Protein AF-A0A2A5AKC2-F1 (afdb_monomer_lite)

Radius of gyration: 17.79 Å; chains: 1; bounding box: 43×33×52 Å

Sequence (196 aa):
MSALLIGAFILFHLLNHLCILGGVQQHIEFMETFRLFYRNIIAESILLLCVLFQVCSGVYFVWRRRGQRSGFLEKAQVISGLYLAYFFINHVGAVLFGRFVAELDTNIYYGIAGFHTDPFQLYFIPYYFFSVVALFVHLASAFNWLSRDLIQQALRTKLAYLIVFIGILMSTTLMLGFNGVFSDIVIPSEY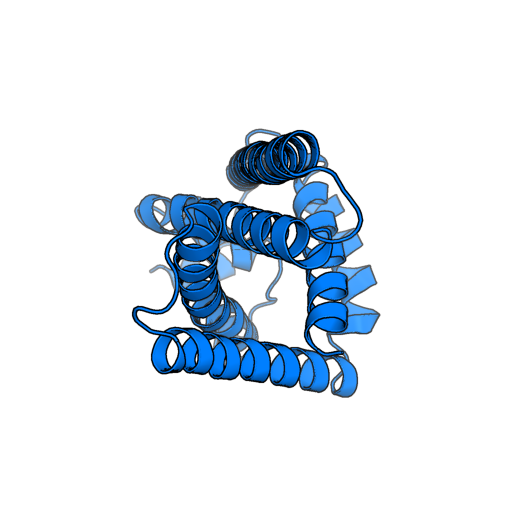SAIYE

Structure (mmCIF, N/CA/C/O backbone):
data_AF-A0A2A5AKC2-F1
#
_entry.id   AF-A0A2A5AKC2-F1
#
loop_
_atom_site.group_PDB
_atom_site.id
_atom_site.type_symbol
_atom_site.label_atom_id
_atom_site.label_alt_id
_atom_site.label_comp_id
_atom_site.label_asym_id
_atom_site.label_entity_id
_atom_site.label_seq_id
_atom_site.pdbx_PDB_ins_code
_atom_site.Cartn_x
_atom_site.Cartn_y
_atom_site.Cartn_z
_atom_site.occupancy
_atom_site.B_iso_or_equiv
_atom_site.auth_seq_id
_atom_site.auth_comp_id
_atom_site.auth_asym_id
_atom_site.auth_atom_id
_atom_site.pdbx_PDB_model_num
ATOM 1 N N . MET A 1 1 ? 2.140 -8.547 18.014 1.00 80.50 1 MET A N 1
ATOM 2 C CA . MET A 1 1 ? 3.464 -8.777 17.400 1.00 80.50 1 MET A CA 1
ATOM 3 C C . MET A 1 1 ? 3.407 -8.703 15.874 1.00 80.50 1 MET A C 1
ATOM 5 O O . MET A 1 1 ? 4.040 -7.816 15.326 1.00 80.50 1 MET A O 1
ATOM 9 N N . SER A 1 2 ? 2.598 -9.522 15.184 1.00 91.38 2 SER A N 1
ATOM 10 C CA . SER A 1 2 ? 2.522 -9.509 13.704 1.00 91.38 2 SER A CA 1
ATOM 11 C C . SER A 1 2 ? 2.167 -8.144 13.095 1.00 91.38 2 SER A C 1
ATOM 13 O O . SER A 1 2 ? 2.816 -7.719 12.148 1.00 91.38 2 SER A O 1
ATOM 15 N N . ALA A 1 3 ? 1.212 -7.408 13.675 1.00 90.88 3 ALA A N 1
ATOM 16 C CA . ALA A 1 3 ? 0.858 -6.063 13.206 1.00 90.88 3 ALA A CA 1
ATOM 17 C C . ALA A 1 3 ? 2.015 -5.047 13.310 1.00 90.88 3 ALA A C 1
ATOM 19 O O . ALA A 1 3 ? 2.114 -4.159 12.474 1.00 90.88 3 ALA A O 1
ATOM 20 N N . LEU A 1 4 ? 2.901 -5.184 14.306 1.00 93.75 4 LEU A N 1
ATOM 21 C CA . LEU A 1 4 ? 4.067 -4.305 14.458 1.00 93.75 4 LEU A CA 1
ATOM 22 C C . LEU A 1 4 ? 5.133 -4.620 13.408 1.00 93.75 4 LEU A C 1
ATOM 24 O O . LEU A 1 4 ? 5.672 -3.702 12.804 1.00 93.75 4 LEU A O 1
ATOM 28 N N . LEU A 1 5 ? 5.392 -5.908 13.158 1.00 95.75 5 LEU A N 1
ATOM 29 C CA . LEU A 1 5 ? 6.333 -6.350 12.124 1.00 95.75 5 LEU A CA 1
ATOM 30 C C . LEU A 1 5 ? 5.887 -5.895 10.730 1.00 95.75 5 LEU A C 1
ATOM 32 O O . LEU A 1 5 ? 6.666 -5.294 9.997 1.00 95.75 5 LEU A O 1
ATOM 36 N N . ILE A 1 6 ? 4.612 -6.113 10.395 1.00 96.19 6 ILE A N 1
ATOM 37 C CA . ILE A 1 6 ? 4.037 -5.640 9.130 1.00 96.19 6 ILE A CA 1
ATOM 38 C C . ILE A 1 6 ? 4.029 -4.115 9.079 1.00 96.19 6 ILE A C 1
ATOM 40 O O . ILE A 1 6 ? 4.375 -3.550 8.052 1.00 96.19 6 ILE A O 1
ATOM 44 N N . GLY A 1 7 ? 3.669 -3.438 10.172 1.00 96.44 7 GLY A N 1
ATOM 45 C CA . GLY A 1 7 ? 3.676 -1.978 10.236 1.00 96.44 7 GLY A CA 1
ATOM 46 C C . GLY A 1 7 ? 5.062 -1.389 9.972 1.00 96.44 7 GLY A C 1
ATOM 47 O O . GLY A 1 7 ? 5.181 -0.446 9.196 1.00 96.44 7 GLY A O 1
ATOM 48 N N . ALA A 1 8 ? 6.110 -1.983 10.548 1.00 96.81 8 ALA A N 1
ATOM 49 C CA . ALA A 1 8 ? 7.491 -1.593 10.284 1.00 96.81 8 ALA A CA 1
ATOM 50 C C . ALA A 1 8 ? 7.869 -1.827 8.814 1.00 96.81 8 ALA A C 1
ATOM 52 O O . ALA A 1 8 ? 8.391 -0.922 8.169 1.00 96.81 8 ALA A O 1
ATOM 53 N N . PHE A 1 9 ? 7.548 -3.000 8.260 1.00 97.44 9 PHE A N 1
ATOM 54 C CA . PHE A 1 9 ? 7.790 -3.287 6.845 1.00 97.44 9 PHE A CA 1
ATOM 55 C C . PHE A 1 9 ? 7.069 -2.293 5.925 1.00 97.44 9 PHE A C 1
ATOM 57 O O . PHE A 1 9 ? 7.698 -1.713 5.047 1.00 97.44 9 PHE A O 1
ATOM 64 N N . ILE A 1 10 ? 5.775 -2.048 6.150 1.00 97.81 10 ILE A N 1
ATOM 65 C CA . ILE A 1 10 ? 4.966 -1.111 5.361 1.00 97.81 10 ILE A CA 1
ATOM 66 C C . ILE A 1 10 ? 5.522 0.308 5.453 1.00 97.81 10 ILE A C 1
ATOM 68 O O . ILE A 1 10 ? 5.539 1.006 4.445 1.00 97.81 10 ILE A O 1
ATOM 72 N N . LEU A 1 11 ? 5.996 0.739 6.626 1.00 97.44 11 LEU A N 1
ATOM 73 C CA . LEU A 1 11 ? 6.619 2.051 6.781 1.00 97.44 11 LEU A CA 1
ATOM 74 C C . LEU A 1 11 ? 7.826 2.193 5.846 1.00 97.44 11 LEU A C 1
ATOM 76 O O . LEU A 1 11 ? 7.850 3.113 5.034 1.00 97.44 11 LEU A O 1
ATOM 80 N N . PHE A 1 12 ? 8.788 1.268 5.906 1.00 97.75 12 PHE A N 1
ATOM 81 C CA . PHE A 1 12 ? 9.952 1.297 5.012 1.00 97.75 12 PHE A CA 1
ATOM 82 C C . PHE A 1 12 ? 9.568 1.105 3.542 1.00 97.75 12 PHE A C 1
ATOM 84 O O . PHE A 1 12 ? 10.166 1.723 2.667 1.00 97.75 12 PHE A O 1
ATOM 91 N N . HIS A 1 13 ? 8.538 0.308 3.261 1.00 98.00 13 HIS A N 1
ATOM 92 C CA . HIS A 1 13 ? 8.019 0.107 1.913 1.00 98.00 13 HIS A CA 1
ATOM 93 C C . HIS A 1 13 ? 7.402 1.389 1.327 1.00 98.00 13 HIS A C 1
ATOM 95 O O . HIS A 1 13 ? 7.659 1.720 0.174 1.00 98.00 13 HIS A O 1
ATOM 101 N N . LEU A 1 14 ? 6.635 2.151 2.114 1.00 98.19 14 LEU A N 1
ATOM 102 C CA . LEU A 1 14 ? 6.093 3.446 1.693 1.00 98.19 14 LEU A CA 1
ATOM 103 C C . LEU A 1 14 ? 7.178 4.518 1.583 1.00 98.19 14 LEU A C 1
ATOM 105 O O . LEU A 1 14 ? 7.118 5.331 0.666 1.00 98.19 14 LEU A O 1
ATOM 109 N N . LEU A 1 15 ? 8.176 4.508 2.472 1.00 98.12 15 LEU A N 1
ATOM 110 C CA . LEU A 1 15 ? 9.341 5.391 2.354 1.00 98.12 15 LEU A CA 1
ATOM 111 C C . LEU A 1 15 ? 10.103 5.124 1.054 1.00 98.12 15 LEU A C 1
ATOM 113 O O . LEU A 1 15 ? 10.391 6.069 0.330 1.00 98.12 15 LEU A O 1
ATOM 117 N N . ASN A 1 16 ? 10.336 3.852 0.720 1.00 98.38 16 ASN A N 1
ATOM 118 C CA . ASN A 1 16 ? 10.923 3.464 -0.558 1.00 98.38 16 ASN A CA 1
ATOM 119 C C . ASN A 1 16 ? 10.107 4.007 -1.739 1.00 98.38 16 ASN A C 1
ATOM 121 O O . ASN A 1 16 ? 10.652 4.601 -2.660 1.00 98.38 16 ASN A O 1
ATOM 125 N N . HIS A 1 17 ? 8.780 3.862 -1.698 1.00 98.12 17 HIS A N 1
ATOM 126 C CA . HIS A 1 17 ? 7.913 4.400 -2.748 1.00 98.12 17 HIS A CA 1
ATOM 127 C C . HIS A 1 17 ? 7.964 5.920 -2.853 1.00 98.12 17 HIS A C 1
ATOM 129 O O . HIS A 1 17 ? 7.949 6.432 -3.963 1.00 98.12 17 HIS A O 1
ATOM 135 N N . LEU A 1 18 ? 8.089 6.646 -1.741 1.00 98.12 18 LEU A N 1
ATOM 136 C CA . LEU A 1 18 ? 8.271 8.100 -1.757 1.00 98.12 18 LEU A CA 1
ATOM 137 C C . LEU A 1 18 ? 9.599 8.528 -2.397 1.00 98.12 18 LEU A C 1
ATOM 139 O O . LEU A 1 18 ? 9.672 9.640 -2.918 1.00 98.12 18 LEU A O 1
ATOM 143 N N . CYS A 1 19 ? 10.619 7.664 -2.442 1.00 98.00 19 CYS A N 1
ATOM 144 C CA . CYS A 1 19 ? 11.852 7.946 -3.181 1.00 98.00 19 CYS A CA 1
ATOM 145 C C . CYS A 1 19 ? 11.617 8.120 -4.691 1.00 98.00 19 CYS A C 1
ATOM 147 O O . CYS A 1 19 ? 12.456 8.730 -5.347 1.00 98.00 19 CYS A O 1
ATOM 149 N N . ILE A 1 20 ? 10.463 7.699 -5.239 1.00 97.50 20 ILE A N 1
ATOM 150 C CA . ILE A 1 20 ? 10.110 7.977 -6.642 1.00 97.50 20 ILE A CA 1
ATOM 151 C C . ILE A 1 20 ? 10.043 9.476 -6.954 1.00 97.50 20 ILE A C 1
ATOM 153 O O . ILE A 1 20 ? 10.232 9.873 -8.097 1.00 97.50 20 ILE A O 1
ATOM 157 N N . LEU A 1 21 ? 9.818 10.328 -5.947 1.00 96.69 21 LEU A N 1
ATOM 158 C CA . LEU A 1 21 ? 9.833 11.785 -6.108 1.00 96.69 21 LEU A CA 1
ATOM 159 C C . LEU A 1 21 ? 11.216 12.316 -6.514 1.00 96.69 21 LEU A C 1
ATOM 161 O O . LEU A 1 21 ? 11.309 13.394 -7.093 1.00 96.69 21 LEU A O 1
ATOM 165 N N . GLY A 1 22 ? 12.278 11.564 -6.214 1.00 95.94 22 GLY A N 1
ATOM 166 C CA . GLY A 1 22 ? 13.641 11.819 -6.676 1.00 95.94 22 GLY A CA 1
ATOM 167 C C . GLY A 1 22 ? 14.020 11.047 -7.947 1.00 95.94 22 GLY A C 1
ATOM 168 O O . GLY A 1 22 ? 15.177 11.087 -8.366 1.00 95.94 22 GLY A O 1
ATOM 169 N N . GLY A 1 23 ? 13.068 10.339 -8.557 1.00 96.50 23 GLY A N 1
ATOM 170 C CA . GLY A 1 23 ? 13.254 9.519 -9.747 1.00 96.50 23 GLY A CA 1
ATOM 171 C C . GLY A 1 23 ? 13.416 8.025 -9.465 1.00 96.50 23 GLY A C 1
ATOM 172 O O . GLY A 1 23 ? 13.621 7.575 -8.336 1.00 96.50 23 GLY A O 1
ATOM 173 N N . VAL A 1 24 ? 13.336 7.238 -10.540 1.00 97.19 24 VAL A N 1
ATOM 174 C CA . VAL A 1 24 ? 13.387 5.766 -10.495 1.00 97.19 24 VAL A CA 1
ATOM 175 C C . VAL A 1 24 ? 14.685 5.248 -9.874 1.00 97.19 24 VAL A C 1
ATOM 177 O O . VAL A 1 24 ? 14.653 4.305 -9.087 1.00 97.19 24 VAL A O 1
ATOM 180 N N . GLN A 1 25 ? 15.816 5.895 -10.162 1.00 96.69 25 GLN A N 1
ATOM 181 C CA . GLN A 1 25 ? 17.113 5.482 -9.630 1.00 96.69 25 GLN A CA 1
ATOM 182 C C . GLN A 1 25 ? 17.158 5.552 -8.094 1.00 96.69 25 GLN A C 1
ATOM 184 O O . GLN A 1 25 ? 17.579 4.592 -7.455 1.00 96.69 25 GLN A O 1
ATOM 189 N N . GLN A 1 26 ? 16.657 6.639 -7.493 1.00 97.12 26 GLN A N 1
ATOM 190 C CA . GLN A 1 26 ? 16.629 6.788 -6.031 1.00 97.12 26 GLN A CA 1
ATOM 191 C C . GLN A 1 26 ? 15.715 5.751 -5.369 1.00 97.12 26 GLN A C 1
ATOM 193 O O . GLN A 1 26 ? 16.045 5.219 -4.309 1.00 97.12 26 GLN A O 1
ATOM 198 N N . HIS A 1 27 ? 14.578 5.441 -6.001 1.00 98.19 27 HIS A N 1
ATOM 199 C CA . HIS A 1 27 ? 13.708 4.348 -5.564 1.00 98.19 27 HIS A CA 1
ATOM 200 C C . HIS A 1 27 ? 14.444 3.005 -5.579 1.00 98.19 27 HIS A C 1
ATOM 202 O O . HIS A 1 27 ? 14.458 2.305 -4.570 1.00 98.19 27 HIS A O 1
ATOM 208 N N . ILE A 1 28 ? 15.110 2.659 -6.683 1.00 98.06 28 ILE A N 1
ATOM 209 C CA . ILE A 1 28 ? 15.813 1.376 -6.817 1.00 98.06 28 ILE A CA 1
ATOM 210 C C . ILE A 1 28 ? 16.975 1.265 -5.819 1.00 98.06 28 ILE A C 1
ATOM 212 O O . ILE A 1 28 ? 17.120 0.230 -5.175 1.00 98.06 28 ILE A O 1
ATOM 216 N N . GLU A 1 29 ? 17.767 2.320 -5.623 1.00 97.88 29 GLU A N 1
ATOM 217 C CA . GLU A 1 29 ? 18.885 2.319 -4.666 1.00 97.88 29 GLU A CA 1
ATOM 218 C C . GLU A 1 29 ? 18.425 2.093 -3.219 1.00 97.88 29 GLU A C 1
ATOM 220 O O . GLU A 1 29 ? 19.003 1.278 -2.483 1.00 97.88 29 GLU A O 1
ATOM 225 N N . PHE A 1 30 ? 17.351 2.775 -2.807 1.00 97.81 30 PHE A N 1
ATOM 226 C CA . PHE A 1 30 ? 16.757 2.564 -1.489 1.00 97.81 30 PHE A CA 1
ATOM 227 C C . PHE A 1 30 ? 16.185 1.145 -1.372 1.00 97.81 30 PHE A C 1
ATOM 229 O O . PHE A 1 30 ? 16.393 0.458 -0.364 1.00 97.81 30 PHE A O 1
ATOM 236 N N . MET A 1 31 ? 15.502 0.677 -2.419 1.00 98.25 31 MET A N 1
ATOM 237 C CA . MET A 1 31 ? 14.906 -0.650 -2.480 1.00 98.25 31 MET A CA 1
ATOM 238 C C . MET A 1 31 ? 15.959 -1.747 -2.319 1.00 98.25 31 MET A C 1
ATOM 240 O O . MET A 1 31 ? 15.767 -2.634 -1.487 1.00 98.25 31 MET A O 1
ATOM 244 N N . GLU A 1 32 ? 17.057 -1.696 -3.075 1.00 97.88 32 GLU A N 1
ATOM 245 C CA . GLU A 1 32 ? 18.139 -2.684 -3.019 1.00 97.88 32 GLU A CA 1
ATOM 246 C C . GLU A 1 32 ? 18.778 -2.745 -1.631 1.00 97.88 32 GLU A C 1
ATOM 248 O O . GLU A 1 32 ? 18.967 -3.832 -1.081 1.00 97.88 32 GLU A O 1
ATOM 253 N N . THR A 1 33 ? 18.991 -1.591 -0.992 1.00 96.25 33 THR A N 1
ATOM 254 C CA . THR A 1 33 ? 19.484 -1.541 0.392 1.00 96.25 33 THR A CA 1
ATOM 255 C C . THR A 1 33 ? 18.539 -2.268 1.350 1.00 96.25 33 THR A C 1
ATOM 257 O O . THR A 1 33 ? 18.972 -3.074 2.176 1.00 96.25 33 THR A O 1
ATOM 260 N N . PHE A 1 34 ? 17.230 -2.025 1.242 1.00 94.44 34 PHE A N 1
ATOM 261 C CA . PHE A 1 34 ? 16.256 -2.651 2.135 1.00 94.44 34 PHE A CA 1
ATOM 262 C C . PHE A 1 34 ? 16.059 -4.147 1.828 1.00 94.44 34 PHE A C 1
ATOM 264 O O . PHE A 1 34 ? 15.851 -4.944 2.749 1.00 94.44 34 PHE A O 1
ATOM 271 N N . ARG A 1 35 ? 16.182 -4.559 0.557 1.00 96.44 35 ARG A N 1
ATOM 272 C CA . ARG A 1 35 ? 16.062 -5.958 0.104 1.00 96.44 35 ARG A CA 1
ATOM 273 C C . ARG A 1 35 ? 17.042 -6.890 0.803 1.00 96.44 35 ARG A C 1
ATOM 275 O O . ARG A 1 35 ? 16.652 -8.015 1.108 1.00 96.44 35 ARG A O 1
ATOM 282 N N . LEU A 1 36 ? 18.239 -6.414 1.152 1.00 94.31 36 LEU A N 1
ATOM 283 C CA . LEU A 1 36 ? 19.215 -7.179 1.941 1.00 94.31 36 LEU A CA 1
ATOM 284 C C . LEU A 1 36 ? 18.625 -7.703 3.260 1.00 94.31 36 LEU A C 1
ATOM 286 O O . LEU A 1 36 ? 18.997 -8.777 3.733 1.00 94.31 36 LEU A O 1
ATOM 290 N N . PHE A 1 37 ? 17.673 -6.968 3.838 1.00 92.75 37 PHE A N 1
ATOM 291 C CA . PHE A 1 37 ? 17.019 -7.337 5.085 1.00 92.75 37 PHE A CA 1
ATOM 292 C C . PHE A 1 37 ? 15.749 -8.150 4.852 1.00 92.75 37 PHE A C 1
ATOM 294 O O . PHE A 1 37 ? 15.616 -9.224 5.428 1.00 92.75 37 PHE A O 1
ATOM 301 N N . TYR A 1 38 ? 14.804 -7.677 4.033 1.00 92.62 38 TYR A N 1
ATOM 302 C CA . TYR A 1 38 ? 13.485 -8.323 3.954 1.00 92.62 38 TYR A CA 1
ATOM 303 C C . TYR A 1 38 ? 13.379 -9.458 2.927 1.00 92.62 38 TYR A C 1
ATOM 305 O O . TYR A 1 38 ? 12.465 -10.265 3.063 1.00 92.62 38 TYR A O 1
ATOM 313 N N . ARG A 1 39 ? 14.274 -9.549 1.927 1.00 92.56 39 ARG A N 1
ATOM 314 C CA . ARG A 1 39 ? 14.294 -10.657 0.943 1.00 92.56 39 ARG A CA 1
ATOM 315 C C . ARG A 1 39 ? 15.159 -11.843 1.374 1.00 92.56 39 ARG A C 1
ATOM 317 O O . ARG A 1 39 ? 15.349 -12.770 0.593 1.00 92.56 39 ARG A O 1
ATOM 324 N N . ASN A 1 40 ? 15.694 -11.855 2.597 1.00 93.62 40 ASN A N 1
ATOM 325 C CA . ASN A 1 40 ? 16.296 -13.084 3.111 1.00 93.62 40 ASN A CA 1
ATOM 326 C C . ASN A 1 40 ? 15.195 -14.107 3.436 1.00 93.62 40 ASN A C 1
ATOM 328 O O . ASN A 1 40 ? 14.114 -13.734 3.893 1.00 93.62 40 ASN A O 1
ATOM 332 N N . ILE A 1 41 ? 15.479 -15.397 3.236 1.00 94.38 41 ILE A N 1
ATOM 333 C CA . ILE A 1 41 ? 14.470 -16.465 3.310 1.00 94.38 41 ILE A CA 1
ATOM 334 C C . ILE A 1 41 ? 13.717 -16.506 4.648 1.00 94.38 41 ILE A C 1
ATOM 336 O O . ILE A 1 41 ? 12.516 -16.774 4.671 1.00 94.38 41 ILE A O 1
ATOM 340 N N . ILE A 1 42 ? 14.391 -16.207 5.761 1.00 96.75 42 ILE A N 1
ATOM 341 C CA . ILE A 1 42 ? 13.795 -16.248 7.100 1.00 96.75 42 ILE A CA 1
ATOM 342 C C . ILE A 1 42 ? 12.867 -15.047 7.296 1.00 96.75 42 ILE A C 1
ATOM 344 O O . ILE A 1 42 ? 11.703 -15.220 7.658 1.00 96.75 42 ILE A O 1
ATOM 348 N N . ALA A 1 43 ? 13.363 -13.834 7.044 1.00 96.06 43 ALA A N 1
ATOM 349 C CA . ALA A 1 43 ? 12.594 -12.606 7.208 1.00 96.06 43 ALA A CA 1
ATOM 350 C C . ALA A 1 43 ? 11.393 -12.568 6.260 1.00 96.06 43 ALA A C 1
ATOM 352 O O . ALA A 1 43 ? 10.284 -12.269 6.702 1.00 96.06 43 ALA A O 1
ATOM 353 N N . GLU A 1 44 ? 11.588 -12.936 4.992 1.00 96.38 44 GLU A N 1
ATOM 354 C CA . GLU A 1 44 ? 10.516 -12.992 4.003 1.00 96.38 44 GLU A CA 1
ATOM 355 C C . GLU A 1 44 ? 9.436 -13.995 4.421 1.00 96.38 44 GLU A C 1
ATOM 357 O O . GLU A 1 44 ? 8.259 -13.642 4.464 1.00 96.38 44 GLU A O 1
ATOM 362 N N . SER A 1 45 ? 9.821 -15.208 4.836 1.00 97.06 45 SER A N 1
ATOM 363 C CA . SER A 1 45 ? 8.864 -16.220 5.304 1.00 97.06 45 SER A CA 1
ATOM 364 C C . SER A 1 45 ? 8.060 -15.735 6.511 1.00 97.06 45 SER A C 1
ATOM 366 O O . SER A 1 45 ? 6.839 -15.894 6.552 1.00 97.06 45 SER A O 1
ATOM 368 N N . ILE A 1 46 ? 8.715 -15.097 7.487 1.00 97.44 46 ILE A N 1
ATOM 369 C CA . ILE A 1 46 ? 8.040 -14.532 8.663 1.00 97.44 46 ILE A CA 1
ATOM 370 C C . ILE A 1 46 ? 7.067 -13.423 8.249 1.00 97.44 46 ILE A C 1
ATOM 372 O O . ILE A 1 46 ? 5.939 -13.388 8.747 1.00 97.44 46 ILE A O 1
ATOM 376 N N . LEU A 1 47 ? 7.475 -12.528 7.347 1.00 97.56 47 LEU A N 1
ATOM 377 C CA . LEU A 1 47 ? 6.627 -11.445 6.850 1.00 97.56 47 LEU A CA 1
ATOM 378 C C . LEU A 1 47 ? 5.402 -11.993 6.112 1.00 97.56 47 LEU A C 1
ATOM 380 O O . LEU A 1 47 ? 4.284 -11.584 6.426 1.00 97.56 47 LEU A O 1
ATOM 384 N N . LEU A 1 48 ? 5.583 -12.961 5.211 1.00 97.94 48 LEU A N 1
ATOM 385 C CA . LEU A 1 48 ? 4.491 -13.598 4.470 1.00 97.94 48 LEU A CA 1
ATOM 386 C C . LEU A 1 48 ? 3.508 -14.314 5.404 1.00 97.94 48 LEU A C 1
ATOM 388 O O . LEU A 1 48 ? 2.297 -14.131 5.278 1.00 97.94 48 LEU A O 1
ATOM 392 N N . LEU A 1 49 ? 4.007 -15.058 6.397 1.00 98.12 49 LEU A N 1
ATOM 393 C CA . LEU A 1 49 ? 3.163 -15.695 7.413 1.00 98.12 49 LEU A CA 1
ATOM 394 C C . LEU A 1 49 ? 2.408 -14.664 8.257 1.00 98.12 49 LEU A C 1
ATOM 396 O O . LEU A 1 49 ? 1.230 -14.858 8.562 1.00 98.12 49 LEU A O 1
ATOM 400 N N . CYS A 1 50 ? 3.051 -13.549 8.614 1.00 98.25 50 CYS A N 1
ATOM 401 C CA . CYS A 1 50 ? 2.386 -12.463 9.325 1.00 98.25 50 CYS A CA 1
ATOM 402 C C . CYS A 1 50 ? 1.262 -11.857 8.478 1.00 98.25 50 CYS A C 1
ATOM 404 O O . CYS A 1 50 ? 0.171 -11.639 9.010 1.00 98.25 50 CYS A O 1
ATOM 406 N N . VAL A 1 51 ? 1.513 -11.577 7.194 1.00 98.12 51 VAL A N 1
ATOM 407 C CA . VAL A 1 51 ? 0.512 -11.013 6.274 1.00 98.12 51 VAL A CA 1
ATOM 408 C C . VAL A 1 51 ? -0.659 -11.976 6.129 1.00 98.12 51 VAL A C 1
ATOM 410 O O . VAL A 1 51 ? -1.800 -11.572 6.349 1.00 98.12 51 VAL A O 1
ATOM 413 N N . LEU A 1 52 ? -0.393 -13.259 5.869 1.00 98.06 52 LEU A N 1
ATOM 414 C CA . LEU A 1 52 ? -1.429 -14.285 5.767 1.00 98.06 52 LEU A CA 1
ATOM 415 C C . LEU A 1 52 ? -2.264 -14.369 7.050 1.00 98.06 52 LEU A C 1
ATOM 417 O O . LEU A 1 52 ? -3.495 -14.367 7.000 1.00 98.06 52 LEU A O 1
ATOM 421 N N . PHE A 1 53 ? -1.610 -14.368 8.214 1.00 98.12 53 PHE A N 1
ATOM 422 C CA . PHE A 1 53 ? -2.300 -14.362 9.498 1.00 98.12 53 PHE A CA 1
ATOM 423 C C . PHE A 1 53 ? -3.183 -13.120 9.671 1.00 98.12 53 PHE A C 1
ATOM 425 O O . PHE A 1 53 ? -4.326 -13.249 10.110 1.00 98.12 53 PHE A O 1
ATOM 432 N N . GLN A 1 54 ? -2.697 -11.920 9.333 1.00 97.19 54 GLN A N 1
ATOM 433 C CA . GLN A 1 54 ? -3.485 -10.685 9.428 1.00 97.19 54 GLN A CA 1
ATOM 434 C C . GLN A 1 54 ? -4.691 -10.696 8.487 1.00 97.19 54 GLN A C 1
ATOM 436 O O . GLN A 1 54 ? -5.787 -10.332 8.909 1.00 97.19 54 GLN A O 1
ATOM 441 N N . VAL A 1 55 ? -4.523 -11.170 7.251 1.00 98.06 55 VAL A N 1
ATOM 442 C CA . VAL A 1 55 ? -5.620 -11.305 6.283 1.00 98.06 55 VAL A CA 1
ATOM 443 C C . VAL A 1 55 ? -6.682 -12.273 6.814 1.00 98.06 55 VAL A C 1
ATOM 445 O O . VAL A 1 55 ? -7.846 -11.893 6.958 1.00 98.06 55 VAL A O 1
ATOM 448 N N . CYS A 1 56 ? -6.292 -13.494 7.192 1.00 98.06 56 CYS A N 1
ATOM 449 C CA . CYS A 1 56 ? -7.228 -14.516 7.667 1.00 98.06 56 CYS A CA 1
ATOM 450 C C . CYS A 1 56 ? -7.925 -14.107 8.971 1.00 98.06 56 CYS A C 1
ATOM 452 O O . CYS A 1 56 ? -9.150 -14.201 9.085 1.00 98.06 56 CYS A O 1
ATOM 454 N N . SER A 1 57 ? -7.167 -13.620 9.958 1.00 97.50 57 SER A N 1
ATOM 455 C CA . SER A 1 57 ? -7.732 -13.189 11.243 1.00 97.50 57 SER A CA 1
ATOM 456 C C . SER A 1 57 ? -8.603 -11.938 11.100 1.00 97.50 57 SER A C 1
ATOM 458 O O . SER A 1 57 ? -9.665 -11.861 11.720 1.00 97.50 57 SER A O 1
ATOM 460 N N . GLY A 1 58 ? -8.219 -10.989 10.241 1.00 96.31 58 GLY A N 1
ATOM 461 C CA . GLY A 1 58 ? -9.004 -9.799 9.926 1.00 96.31 58 GLY A CA 1
ATOM 462 C C . 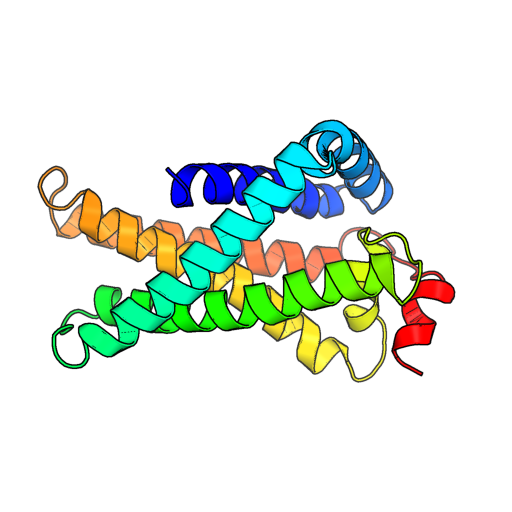GLY A 1 58 ? -10.367 -10.155 9.337 1.00 96.31 58 GLY A C 1
ATOM 463 O O . GLY A 1 58 ? -11.397 -9.745 9.878 1.00 96.31 58 GLY A O 1
ATOM 464 N N . VAL A 1 59 ? -10.394 -10.991 8.292 1.00 97.12 59 VAL A N 1
ATOM 465 C CA . VAL A 1 59 ? -11.640 -11.477 7.670 1.00 97.12 59 VAL A CA 1
ATOM 466 C C . VAL A 1 59 ? -12.493 -12.254 8.677 1.00 97.12 5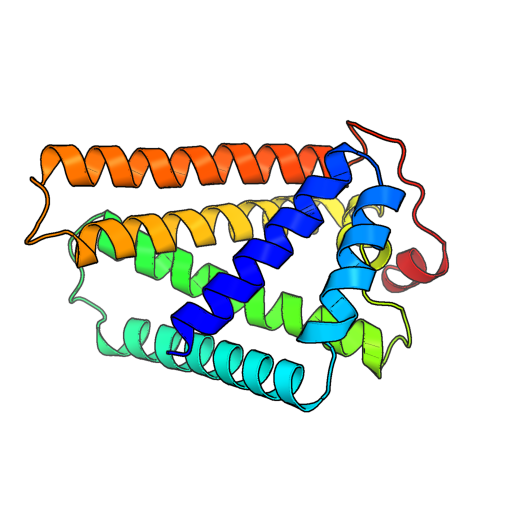9 VAL A C 1
ATOM 468 O O . VAL A 1 59 ? -13.700 -12.011 8.788 1.00 97.12 59 VAL A O 1
ATOM 471 N N . TYR A 1 60 ? -11.870 -13.121 9.481 1.00 97.38 60 TY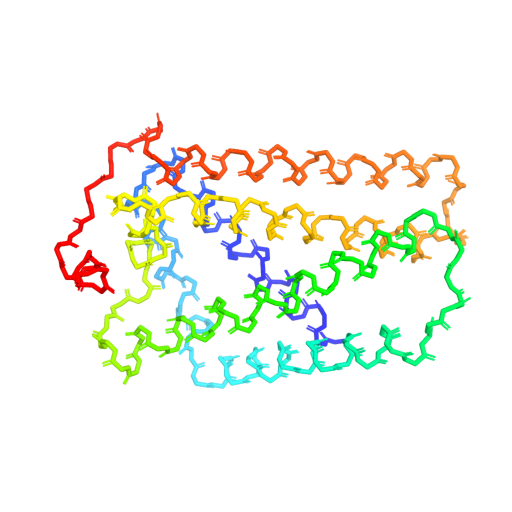R A N 1
ATOM 472 C CA . TYR A 1 60 ? -12.552 -13.844 10.553 1.00 97.38 60 TYR A CA 1
ATOM 473 C C . TYR A 1 60 ? -13.238 -12.893 11.548 1.00 97.38 60 TYR A C 1
ATOM 475 O O . TYR A 1 60 ? -14.416 -13.073 11.864 1.00 97.38 60 TYR A O 1
ATOM 483 N N . PHE A 1 61 ? -12.561 -11.838 12.015 1.00 95.12 61 PHE A N 1
ATOM 484 C CA . PHE A 1 61 ? -13.152 -10.869 12.944 1.00 95.12 61 PHE A CA 1
ATOM 485 C C . PHE A 1 61 ? -14.202 -9.965 12.301 1.00 95.12 61 PHE A C 1
ATOM 487 O O . PHE A 1 61 ? -15.126 -9.514 12.992 1.00 95.12 61 PHE A O 1
ATOM 494 N N . VAL A 1 62 ? -14.101 -9.683 11.002 1.00 95.06 62 VAL A N 1
ATOM 495 C CA . VAL A 1 62 ? -15.185 -9.021 10.271 1.00 95.06 62 VAL A CA 1
ATOM 496 C C . VAL A 1 62 ? -16.438 -9.885 10.348 1.00 95.06 62 VAL A C 1
ATOM 498 O O . VAL A 1 62 ? -17.472 -9.367 10.769 1.00 95.06 62 VAL A O 1
ATOM 501 N N . TRP A 1 63 ? -16.331 -11.186 10.049 1.00 94.69 63 TRP A N 1
ATOM 502 C CA . TRP A 1 63 ? -17.441 -12.144 10.097 1.00 94.69 63 TRP A CA 1
ATOM 503 C C . TRP A 1 63 ? -18.003 -12.353 11.509 1.00 94.69 63 TRP A C 1
ATOM 505 O O . TRP A 1 63 ? -19.200 -12.186 11.738 1.00 94.69 63 TRP A O 1
ATOM 515 N N . ARG A 1 64 ? -17.143 -12.671 12.481 1.00 95.38 64 ARG A N 1
ATOM 516 C CA . ARG A 1 64 ? -17.542 -13.028 13.852 1.00 95.38 64 ARG A CA 1
ATOM 517 C C . ARG A 1 64 ? -18.245 -11.888 14.593 1.00 95.38 64 ARG A C 1
ATOM 519 O O . ARG A 1 64 ? -19.058 -12.149 15.471 1.00 95.38 64 ARG A O 1
ATOM 526 N N . ARG A 1 65 ? -17.927 -10.633 14.259 1.00 91.50 65 ARG A N 1
ATOM 527 C CA . ARG A 1 65 ? -18.482 -9.428 14.905 1.00 91.50 65 ARG A CA 1
ATOM 528 C C . ARG A 1 65 ? -19.463 -8.662 14.007 1.00 91.50 65 ARG A C 1
ATOM 530 O O . ARG A 1 65 ? -19.614 -7.444 14.139 1.00 91.50 65 ARG A O 1
ATOM 537 N N . ARG A 1 66 ? -20.098 -9.335 13.041 1.00 88.00 66 ARG A N 1
ATOM 538 C CA . ARG A 1 66 ? -21.162 -8.727 12.223 1.00 88.00 66 ARG A CA 1
ATOM 539 C C . ARG A 1 66 ? -22.301 -8.240 13.122 1.00 88.00 66 ARG A C 1
ATOM 541 O O . ARG A 1 66 ? -22.650 -8.900 14.092 1.00 88.00 66 ARG A O 1
ATOM 548 N N . GLY A 1 67 ? -22.828 -7.052 12.831 1.00 86.69 67 GLY A N 1
ATOM 549 C CA . GLY A 1 67 ? -23.903 -6.424 13.613 1.00 86.69 67 GLY A CA 1
ATOM 550 C C . GLY A 1 67 ? -23.482 -5.783 1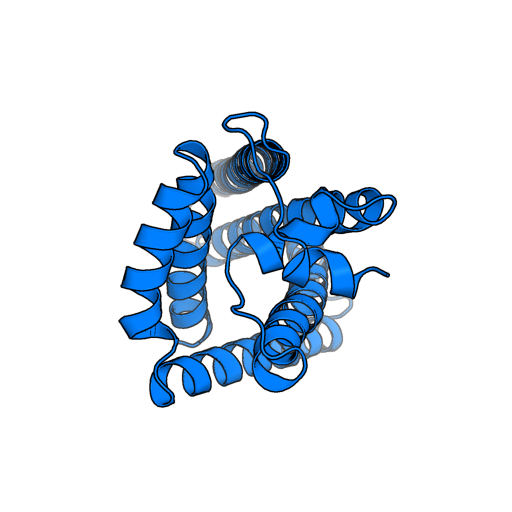4.943 1.00 86.69 67 GLY A C 1
ATOM 551 O O . GLY A 1 67 ? -24.279 -5.065 15.528 1.00 86.69 67 GLY A O 1
ATOM 552 N N . GLN A 1 68 ? -22.239 -5.967 15.405 1.00 87.69 68 GLN A N 1
ATOM 553 C CA . GLN A 1 68 ? -21.766 -5.427 16.695 1.00 87.69 68 GLN A CA 1
ATOM 554 C C . GLN A 1 68 ? -21.115 -4.036 16.591 1.00 87.69 68 GLN A C 1
ATOM 556 O O . GLN A 1 68 ? -20.672 -3.494 17.596 1.00 87.69 68 GLN A O 1
ATOM 561 N N . ARG A 1 69 ? -21.002 -3.477 15.379 1.00 86.31 69 ARG A N 1
ATOM 562 C CA . ARG A 1 69 ? -20.288 -2.220 15.101 1.00 86.31 69 ARG A CA 1
ATOM 563 C C . ARG A 1 69 ? -21.277 -1.128 14.720 1.00 86.31 69 ARG A C 1
ATOM 565 O O . ARG A 1 69 ? -21.957 -1.250 13.697 1.00 86.31 69 ARG A O 1
ATOM 572 N N . SER A 1 70 ? -21.352 -0.071 15.518 1.00 84.56 70 SER A N 1
ATOM 573 C CA . SER A 1 70 ? -22.335 1.008 15.345 1.00 84.56 70 SER A CA 1
ATOM 574 C C . SER A 1 70 ? -21.688 2.330 14.933 1.00 84.56 70 SER A C 1
ATOM 576 O O . SER A 1 70 ? -22.291 3.082 14.163 1.00 84.56 70 SER A O 1
ATOM 578 N N . GLY A 1 71 ? -20.445 2.582 15.356 1.00 90.50 71 GLY A N 1
ATOM 579 C CA . GLY A 1 71 ? -19.730 3.826 15.083 1.00 90.50 71 GLY A CA 1
ATOM 580 C C . GLY A 1 71 ? -19.256 3.966 13.633 1.00 90.50 71 GLY A C 1
ATOM 581 O O . GLY A 1 71 ? -18.924 2.985 12.967 1.00 90.50 71 GLY A O 1
ATOM 582 N N . PHE A 1 72 ? -19.160 5.209 13.147 1.00 93.75 72 PHE A N 1
ATOM 583 C CA . PHE A 1 72 ? -18.642 5.506 11.805 1.00 93.75 72 PHE A CA 1
ATOM 584 C C . PHE A 1 72 ? -17.221 4.956 11.594 1.00 93.75 72 PHE A C 1
ATOM 586 O O . PHE A 1 72 ? -16.995 4.202 10.651 1.00 93.75 72 PHE A O 1
ATOM 593 N N . LEU A 1 73 ? -16.284 5.257 12.504 1.00 93.50 73 LEU A N 1
ATOM 594 C CA . LEU A 1 73 ? -14.898 4.775 12.409 1.00 93.50 73 LEU A CA 1
ATOM 595 C C . LEU A 1 73 ? -14.792 3.248 12.542 1.00 93.50 73 LEU A C 1
ATOM 597 O O . LEU A 1 73 ? -13.950 2.635 11.900 1.00 93.50 73 LEU A O 1
ATOM 601 N N . GLU A 1 74 ? -15.678 2.603 13.303 1.00 93.50 74 GLU A N 1
ATOM 602 C CA . GLU A 1 74 ? -15.704 1.136 13.395 1.00 93.50 74 GLU A CA 1
ATOM 603 C C . GLU A 1 74 ? -16.119 0.492 12.067 1.00 93.50 74 GLU A C 1
ATOM 605 O O . GLU A 1 74 ? -15.547 -0.519 11.655 1.00 93.50 74 GLU A O 1
ATOM 610 N N . LYS A 1 75 ? -17.105 1.083 11.377 1.00 95.44 75 LYS A N 1
ATOM 611 C CA . LYS A 1 75 ? -17.516 0.654 10.033 1.00 95.44 75 LYS A CA 1
ATOM 612 C C . LYS A 1 75 ? -16.420 0.942 9.008 1.00 95.44 75 LYS A C 1
ATOM 614 O O . LYS A 1 75 ? -16.112 0.067 8.200 1.00 95.44 75 LYS A O 1
ATOM 619 N N . ALA A 1 76 ? -15.793 2.116 9.085 1.00 96.94 76 ALA A N 1
ATOM 620 C CA . ALA A 1 76 ? -14.670 2.486 8.229 1.00 96.94 76 ALA A CA 1
ATOM 621 C C . ALA A 1 76 ? -13.500 1.501 8.376 1.00 96.94 76 ALA A C 1
ATOM 623 O O . ALA A 1 76 ? -12.964 1.054 7.368 1.00 96.94 76 ALA A O 1
ATOM 624 N N . GLN A 1 77 ? -13.175 1.077 9.604 1.00 96.88 77 GLN A N 1
ATOM 625 C CA . GLN A 1 77 ? -12.132 0.082 9.867 1.00 96.88 77 GLN A CA 1
ATOM 626 C C . GLN A 1 77 ? -12.421 -1.279 9.225 1.00 96.88 77 GLN A C 1
ATOM 628 O O . GLN A 1 77 ? -11.498 -1.952 8.767 1.00 96.88 77 GLN A O 1
ATOM 633 N N . VAL A 1 78 ? -13.689 -1.704 9.207 1.00 97.06 78 VAL A N 1
ATOM 634 C CA . VAL A 1 78 ? -14.096 -2.954 8.548 1.00 97.06 78 VAL A CA 1
ATOM 635 C C . VAL A 1 78 ? -13.924 -2.847 7.043 1.00 97.06 78 VAL A C 1
ATOM 637 O O . VAL A 1 78 ? -13.317 -3.729 6.448 1.00 97.06 78 VAL A O 1
ATOM 640 N N . ILE A 1 79 ? -14.439 -1.777 6.437 1.00 97.69 79 ILE A N 1
ATOM 641 C CA . ILE A 1 79 ? -14.370 -1.583 4.985 1.00 97.69 79 ILE A CA 1
ATOM 642 C C . ILE A 1 79 ? -12.910 -1.473 4.544 1.00 97.69 79 ILE A C 1
ATOM 644 O O . ILE A 1 79 ? -12.490 -2.180 3.631 1.00 97.69 79 ILE A O 1
ATOM 648 N N . SER A 1 80 ? -12.112 -0.658 5.238 1.00 98.50 80 SER A N 1
ATOM 649 C CA . SER A 1 80 ? -10.694 -0.512 4.928 1.00 98.50 80 SER A CA 1
ATOM 650 C C . SER A 1 80 ? -9.912 -1.800 5.180 1.00 98.50 80 SER A C 1
ATOM 652 O O . SER A 1 80 ? -9.068 -2.164 4.374 1.00 98.50 80 SER A O 1
ATOM 654 N N . GLY A 1 81 ? -10.228 -2.543 6.245 1.00 98.19 81 GLY A N 1
ATOM 655 C CA . GLY A 1 81 ? -9.612 -3.839 6.527 1.00 98.19 81 GLY A CA 1
ATOM 656 C C . GLY A 1 81 ? -9.917 -4.893 5.458 1.00 98.19 81 GLY A C 1
ATOM 657 O O . GLY A 1 81 ? -9.027 -5.648 5.078 1.00 98.19 81 GLY A O 1
ATOM 658 N N . LEU A 1 82 ? -11.146 -4.923 4.933 1.00 98.44 82 LEU A N 1
ATOM 659 C CA . LEU A 1 82 ? -11.514 -5.797 3.814 1.00 98.44 82 LEU A CA 1
ATOM 660 C C . LEU A 1 82 ? -10.800 -5.394 2.521 1.00 98.44 82 LEU A C 1
ATOM 662 O O . LEU A 1 82 ? -10.312 -6.266 1.806 1.00 98.44 82 LEU A O 1
ATOM 666 N N . TYR A 1 83 ? -10.689 -4.091 2.245 1.00 98.75 83 TYR A N 1
ATOM 667 C CA . TYR A 1 83 ? -9.924 -3.607 1.097 1.00 98.75 83 TYR A CA 1
ATOM 668 C C . TYR A 1 83 ? -8.439 -3.967 1.218 1.00 98.75 83 TYR A C 1
ATOM 670 O O . TYR A 1 83 ? -7.844 -4.436 0.256 1.00 98.75 83 TYR A O 1
ATOM 678 N N . LEU A 1 84 ? -7.838 -3.819 2.403 1.00 98.62 84 LEU A N 1
ATOM 679 C CA . LEU A 1 84 ? -6.452 -4.226 2.648 1.00 98.62 84 LEU A CA 1
ATOM 680 C C . LEU A 1 84 ? -6.260 -5.736 2.499 1.00 98.62 84 LEU A C 1
ATOM 682 O O . LEU A 1 84 ? -5.243 -6.159 1.965 1.00 98.62 84 LEU A O 1
ATOM 686 N N . ALA A 1 85 ? -7.226 -6.554 2.924 1.00 98.56 85 ALA A N 1
ATOM 687 C CA . ALA A 1 85 ? -7.181 -7.996 2.697 1.00 98.56 85 ALA A CA 1
ATOM 688 C C . ALA A 1 85 ? -7.172 -8.329 1.197 1.00 98.56 85 ALA A C 1
ATOM 690 O O . ALA A 1 85 ? -6.315 -9.086 0.743 1.00 98.56 85 ALA A O 1
ATOM 691 N N . TYR A 1 86 ? -8.073 -7.712 0.428 1.00 98.62 86 TYR A N 1
ATOM 692 C CA . TYR A 1 86 ? -8.088 -7.808 -1.032 1.00 98.62 86 TYR A CA 1
ATOM 693 C C . TYR A 1 86 ? -6.755 -7.352 -1.644 1.00 98.62 86 TYR A C 1
ATOM 695 O O . TYR A 1 86 ? -6.164 -8.073 -2.448 1.00 98.62 86 TYR A O 1
ATOM 703 N N . PHE A 1 87 ? -6.254 -6.190 -1.224 1.00 98.69 87 PHE A N 1
ATOM 704 C CA . PHE A 1 87 ? -5.001 -5.627 -1.706 1.00 98.69 87 PHE A CA 1
ATOM 705 C C . PHE A 1 87 ? -3.817 -6.546 -1.409 1.00 98.69 87 PHE A C 1
ATOM 707 O O . PHE A 1 87 ? -3.057 -6.845 -2.315 1.00 98.69 87 PHE A O 1
ATOM 714 N N . PHE A 1 88 ? -3.661 -7.050 -0.183 1.00 98.38 88 PHE A N 1
ATOM 715 C CA . PHE A 1 88 ? -2.529 -7.915 0.153 1.00 98.38 88 PHE A CA 1
ATOM 716 C C . PHE A 1 88 ? -2.541 -9.225 -0.627 1.00 98.38 88 PHE A C 1
ATOM 718 O O . PHE A 1 88 ? -1.484 -9.637 -1.091 1.00 98.38 88 PHE A O 1
ATOM 725 N N . ILE A 1 89 ? -3.705 -9.856 -0.811 1.00 98.44 89 ILE A N 1
ATOM 726 C CA . ILE A 1 89 ? -3.804 -11.093 -1.598 1.00 98.44 89 ILE A CA 1
ATOM 727 C C . ILE A 1 89 ? -3.326 -10.848 -3.034 1.00 98.44 89 ILE A C 1
ATOM 729 O O . ILE A 1 89 ? -2.469 -11.578 -3.526 1.00 98.44 89 ILE A O 1
ATOM 733 N N . ASN A 1 90 ? -3.834 -9.798 -3.683 1.00 98.44 90 ASN A N 1
ATOM 734 C CA . ASN A 1 90 ? -3.495 -9.500 -5.073 1.00 98.44 90 ASN A CA 1
ATOM 735 C C . ASN A 1 90 ? -2.070 -8.955 -5.220 1.00 98.44 90 ASN A C 1
ATOM 737 O O . ASN A 1 90 ? -1.329 -9.398 -6.086 1.00 98.44 90 ASN A O 1
ATOM 741 N N . HIS A 1 91 ? -1.659 -8.019 -4.366 1.00 98.19 91 HIS A N 1
ATOM 742 C CA . HIS A 1 91 ? -0.350 -7.377 -4.433 1.00 98.19 91 HIS A CA 1
ATOM 743 C C . HIS A 1 91 ? 0.787 -8.350 -4.105 1.00 98.19 91 HIS A C 1
ATOM 745 O O . HIS A 1 91 ? 1.731 -8.467 -4.880 1.00 98.19 91 HIS A O 1
ATOM 751 N N . VAL A 1 92 ? 0.690 -9.093 -2.996 1.00 98.25 92 VAL A N 1
ATOM 752 C CA . VAL A 1 92 ? 1.710 -10.095 -2.644 1.00 98.25 92 VAL A CA 1
ATOM 753 C C . VAL A 1 92 ? 1.683 -11.241 -3.650 1.00 98.25 92 VAL A C 1
ATOM 755 O O . VAL A 1 92 ? 2.744 -11.680 -4.082 1.00 98.25 92 VAL A O 1
ATOM 758 N N . GLY A 1 93 ? 0.495 -11.679 -4.082 1.00 98.19 93 GLY A N 1
ATOM 759 C CA . GLY A 1 93 ? 0.351 -12.675 -5.143 1.00 98.19 93 GLY A CA 1
ATOM 760 C C . GLY A 1 93 ? 1.055 -12.256 -6.435 1.00 98.19 93 GLY A C 1
ATOM 761 O O . GLY A 1 93 ? 1.848 -13.027 -6.965 1.00 98.19 93 GLY A O 1
ATOM 762 N N . ALA A 1 94 ? 0.848 -11.018 -6.889 1.00 97.69 94 ALA A N 1
ATOM 763 C CA . ALA A 1 94 ? 1.503 -10.472 -8.074 1.00 97.69 94 ALA A CA 1
ATOM 764 C C . ALA A 1 94 ? 3.025 -10.372 -7.907 1.00 97.69 94 ALA A C 1
ATOM 766 O O . ALA A 1 94 ? 3.751 -10.696 -8.840 1.00 97.69 94 ALA A O 1
ATOM 767 N N . VAL A 1 95 ? 3.535 -9.974 -6.736 1.00 97.56 95 VAL A N 1
ATOM 768 C CA . VAL A 1 95 ? 4.986 -9.955 -6.469 1.00 97.56 95 VAL A CA 1
ATOM 769 C C . VAL A 1 95 ? 5.568 -11.372 -6.510 1.00 97.56 95 VAL A C 1
ATOM 771 O O . VAL A 1 95 ? 6.596 -11.603 -7.139 1.00 97.56 95 VAL A O 1
ATOM 774 N N . LEU A 1 96 ? 4.917 -12.352 -5.883 1.00 97.75 96 LEU A N 1
ATOM 775 C CA . LEU A 1 96 ? 5.399 -13.735 -5.914 1.00 97.75 96 LEU A CA 1
ATOM 776 C C . LEU A 1 96 ? 5.326 -14.324 -7.330 1.00 97.75 96 LEU A C 1
ATOM 778 O O . LEU A 1 96 ? 6.264 -14.995 -7.750 1.00 97.75 96 LEU A O 1
ATOM 782 N N . PHE A 1 97 ? 4.263 -14.027 -8.082 1.00 97.50 97 PHE A N 1
ATOM 783 C CA . PHE A 1 97 ? 4.130 -14.417 -9.485 1.00 97.50 97 PHE A CA 1
ATOM 784 C C . PHE A 1 97 ? 5.250 -13.824 -10.345 1.00 97.50 97 PHE A C 1
ATOM 786 O O . PHE A 1 97 ? 5.927 -14.562 -11.056 1.00 97.50 97 PHE A O 1
ATOM 793 N N . GLY A 1 98 ? 5.494 -12.516 -10.224 1.00 97.38 98 GLY A N 1
ATOM 794 C CA . GLY A 1 98 ? 6.544 -11.826 -10.971 1.00 97.38 98 GLY A CA 1
ATOM 795 C C . GLY A 1 98 ? 7.907 -12.470 -10.755 1.00 97.38 98 GLY A C 1
ATOM 796 O O . GLY A 1 98 ? 8.640 -12.715 -11.703 1.00 97.38 98 GLY A O 1
ATOM 797 N N . ARG A 1 99 ? 8.201 -12.840 -9.506 1.00 95.44 99 ARG A N 1
ATOM 798 C CA . ARG A 1 99 ? 9.481 -13.444 -9.142 1.00 95.44 99 ARG A CA 1
ATOM 799 C C . ARG A 1 99 ? 9.620 -14.903 -9.573 1.00 95.44 99 ARG A C 1
ATOM 801 O O . ARG A 1 99 ? 10.677 -15.285 -10.056 1.00 95.44 99 ARG A O 1
ATOM 808 N N . PHE A 1 100 ? 8.615 -15.733 -9.301 1.00 96.69 100 PHE A N 1
ATOM 809 C CA . PHE A 1 100 ? 8.745 -17.190 -9.424 1.00 96.69 100 PHE A CA 1
ATOM 810 C C . PHE A 1 100 ? 8.211 -17.757 -10.736 1.00 96.69 100 PHE A C 1
ATOM 812 O O . PHE A 1 100 ? 8.526 -18.898 -11.055 1.00 96.69 100 PHE A O 1
ATOM 819 N N . VAL A 1 101 ? 7.378 -17.004 -11.456 1.00 96.69 101 VAL A N 1
ATOM 820 C CA . VAL A 1 101 ? 6.750 -17.461 -12.702 1.00 96.69 101 VAL A CA 1
ATOM 821 C C . VAL A 1 101 ? 7.191 -16.604 -13.878 1.00 96.69 101 VAL A C 1
ATOM 823 O O . VAL A 1 101 ? 7.603 -17.151 -14.891 1.00 96.69 101 VAL A O 1
ATOM 826 N N . ALA A 1 102 ? 7.129 -15.276 -13.748 1.00 95.44 102 ALA A N 1
ATOM 827 C CA . ALA A 1 102 ? 7.569 -14.378 -14.818 1.00 95.44 102 ALA A CA 1
ATOM 828 C C . ALA A 1 102 ? 9.096 -14.183 -14.851 1.00 95.44 102 ALA A C 1
ATOM 830 O O . ALA A 1 102 ? 9.604 -13.598 -15.799 1.00 95.44 102 ALA A O 1
ATOM 831 N N . GLU A 1 103 ? 9.811 -14.646 -13.817 1.00 96.38 103 GLU A N 1
ATOM 832 C CA . GLU A 1 103 ? 11.266 -14.491 -13.653 1.00 96.38 103 GLU A CA 1
ATOM 833 C C . GLU A 1 103 ? 11.749 -13.029 -13.766 1.00 96.38 103 GLU A C 1
ATOM 835 O O . GLU A 1 103 ? 12.893 -12.752 -14.120 1.00 96.38 103 GLU A O 1
ATOM 840 N N . LEU A 1 104 ? 10.878 -12.081 -13.411 1.00 97.44 104 LEU A N 1
ATOM 841 C CA . LEU A 1 104 ? 11.156 -10.650 -13.420 1.00 97.44 104 LEU A CA 1
ATOM 842 C C . LEU A 1 104 ? 11.641 -10.173 -12.052 1.00 97.44 104 LEU A C 1
ATOM 844 O O . LEU A 1 104 ? 11.210 -10.647 -10.991 1.00 97.44 104 LEU A O 1
ATOM 848 N N . ASP A 1 105 ? 12.488 -9.144 -12.064 1.00 97.00 105 ASP A N 1
ATOM 849 C CA . ASP A 1 105 ? 12.767 -8.409 -10.842 1.00 97.00 105 ASP A CA 1
ATOM 850 C C . ASP A 1 105 ? 11.538 -7.587 -10.437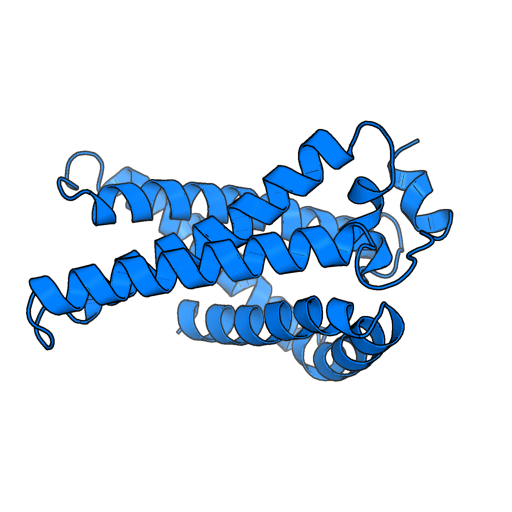 1.00 97.00 105 ASP A C 1
ATOM 852 O O . ASP A 1 105 ? 11.117 -6.663 -11.124 1.00 97.00 105 ASP A O 1
ATOM 856 N N . THR A 1 106 ? 10.966 -7.887 -9.274 1.00 96.75 106 THR A N 1
ATOM 857 C CA . THR A 1 106 ? 9.779 -7.205 -8.743 1.00 96.75 106 THR A CA 1
ATOM 858 C C . THR A 1 106 ? 10.142 -5.837 -8.154 1.00 96.75 106 THR A C 1
ATOM 860 O O . THR A 1 106 ? 10.001 -5.605 -6.946 1.00 96.75 106 THR A O 1
ATOM 863 N N . ASN A 1 107 ? 10.725 -4.973 -8.981 1.00 97.81 107 ASN A N 1
ATOM 864 C CA . ASN A 1 107 ? 11.133 -3.605 -8.679 1.00 97.81 107 ASN A CA 1
ATOM 865 C C . ASN A 1 107 ? 10.015 -2.608 -9.025 1.00 97.81 107 ASN A C 1
ATOM 867 O O . ASN A 1 107 ? 8.860 -2.995 -9.225 1.00 97.81 107 ASN A O 1
ATOM 871 N N . ILE A 1 108 ? 10.334 -1.310 -9.053 1.00 97.62 108 ILE A N 1
ATOM 872 C CA . ILE A 1 108 ? 9.339 -0.287 -9.382 1.00 97.62 108 ILE A CA 1
ATOM 873 C C . ILE A 1 108 ? 8.740 -0.485 -10.769 1.00 97.62 108 ILE A C 1
ATOM 875 O O . ILE A 1 108 ? 7.524 -0.398 -10.872 1.00 97.62 108 ILE A O 1
ATOM 879 N N . TYR A 1 109 ? 9.535 -0.829 -11.789 1.00 98.00 109 TYR A N 1
ATOM 880 C CA . TYR A 1 109 ? 9.032 -1.046 -13.147 1.00 98.00 109 TYR A CA 1
ATOM 881 C C . TYR A 1 109 ? 7.956 -2.126 -13.169 1.00 98.00 109 TYR A C 1
ATOM 883 O O . TYR A 1 109 ? 6.871 -1.883 -13.686 1.00 98.00 109 TYR A O 1
ATOM 891 N N . TYR A 1 110 ? 8.191 -3.258 -12.499 1.00 98.00 110 TYR A N 1
ATOM 892 C CA . TYR A 1 110 ? 7.165 -4.289 -12.323 1.00 98.00 110 TYR A CA 1
ATOM 893 C C . TYR A 1 110 ? 5.921 -3.748 -11.606 1.00 98.00 110 TYR A C 1
ATOM 895 O O . TYR A 1 110 ? 4.788 -4.007 -12.007 1.00 98.00 110 TYR A O 1
ATOM 903 N N . GLY A 1 111 ? 6.130 -2.966 -10.544 1.00 96.62 111 GLY A N 1
ATOM 904 C CA . GLY A 1 111 ? 5.055 -2.401 -9.736 1.00 96.62 111 GLY A CA 1
ATOM 905 C C . GLY A 1 111 ? 4.150 -1.419 -10.483 1.00 96.62 111 GLY A C 1
ATOM 906 O O . GLY A 1 111 ? 2.958 -1.376 -10.174 1.00 96.62 111 GLY A O 1
ATOM 907 N N . ILE A 1 112 ? 4.689 -0.649 -11.435 1.00 97.38 112 ILE A N 1
ATOM 908 C CA . ILE A 1 112 ? 3.969 0.430 -12.133 1.00 97.38 112 ILE A CA 1
ATOM 909 C C . ILE A 1 112 ? 3.813 0.210 -13.640 1.00 97.38 112 ILE A C 1
ATOM 911 O O . ILE A 1 112 ? 3.246 1.071 -14.297 1.00 97.38 112 ILE A O 1
ATOM 915 N N . ALA A 1 113 ? 4.243 -0.913 -14.216 1.00 97.25 113 ALA A N 1
ATOM 916 C CA . ALA A 1 113 ? 4.078 -1.164 -15.653 1.00 97.25 113 ALA A CA 1
ATOM 917 C C . ALA A 1 113 ? 2.614 -1.018 -16.117 1.00 97.25 113 ALA A C 1
ATOM 919 O O . ALA A 1 113 ? 2.340 -0.406 -17.148 1.00 97.25 113 ALA A O 1
ATOM 920 N N . GLY A 1 114 ? 1.657 -1.451 -15.291 1.00 95.88 114 GLY A N 1
ATOM 921 C CA . GLY A 1 114 ? 0.229 -1.272 -15.556 1.00 95.88 114 GLY A CA 1
ATOM 922 C C . GLY A 1 114 ? -0.270 0.179 -15.482 1.00 95.88 114 GLY A C 1
ATOM 923 O O . GLY A 1 114 ? -1.371 0.450 -15.939 1.00 95.88 114 GLY A O 1
ATOM 924 N N . PHE A 1 115 ? 0.502 1.126 -14.934 1.00 96.00 115 PHE A N 1
ATOM 925 C CA . PHE A 1 115 ? 0.189 2.565 -14.996 1.00 96.00 115 PHE A CA 1
ATOM 926 C C . PHE A 1 115 ? 0.480 3.150 -16.380 1.00 96.00 115 PHE A C 1
ATOM 928 O O . PHE A 1 115 ? -0.126 4.146 -16.758 1.00 96.00 115 PHE A O 1
ATOM 935 N N . HIS A 1 116 ? 1.408 2.537 -17.115 1.00 95.94 116 HIS A N 1
ATOM 936 C CA . HIS A 1 116 ? 1.910 3.019 -18.404 1.00 95.94 116 HIS A CA 1
ATOM 937 C C . HIS A 1 116 ? 1.435 2.151 -19.574 1.00 95.94 116 HIS A C 1
ATOM 939 O O . HIS A 1 116 ? 1.966 2.261 -20.674 1.00 95.94 116 HIS A O 1
ATOM 945 N N . THR A 1 117 ? 0.452 1.277 -19.341 1.00 94.62 117 THR A N 1
ATOM 946 C CA . THR A 1 117 ? -0.078 0.367 -20.361 1.00 94.62 117 THR A CA 1
ATOM 947 C C . THR A 1 117 ? -1.590 0.527 -20.468 1.00 94.62 117 THR A C 1
ATOM 949 O O . THR A 1 117 ? -2.314 0.197 -19.530 1.00 94.62 117 THR A O 1
ATOM 952 N N . ASP A 1 118 ? -2.073 1.014 -21.611 1.00 93.69 118 ASP A N 1
ATOM 953 C CA . ASP A 1 118 ? -3.505 1.139 -21.891 1.00 93.69 118 ASP A CA 1
ATOM 954 C C . ASP A 1 118 ? -4.186 -0.238 -21.997 1.00 93.69 118 ASP A C 1
ATOM 956 O O . ASP A 1 118 ? -3.638 -1.129 -22.648 1.00 93.69 118 ASP A O 1
ATOM 960 N N . PRO A 1 119 ? -5.394 -0.447 -21.428 1.00 95.31 119 PRO A N 1
ATOM 961 C CA . PRO A 1 119 ? -6.199 0.447 -20.579 1.00 95.31 119 PRO A CA 1
ATOM 962 C C . PRO A 1 119 ? -5.997 0.198 -19.065 1.00 95.31 119 PRO A C 1
ATOM 964 O O . PRO A 1 119 ? -6.839 0.575 -18.240 1.00 95.31 119 PRO A O 1
ATOM 967 N N . PHE A 1 120 ? -4.936 -0.513 -18.678 1.00 96.12 120 PHE A N 1
ATOM 968 C CA . PHE A 1 120 ? -4.747 -1.057 -17.333 1.00 96.12 120 PHE A CA 1
ATOM 969 C C . PHE A 1 120 ? -4.572 0.012 -16.251 1.00 96.12 120 PHE A C 1
ATOM 971 O O . PHE A 1 120 ? -4.912 -0.229 -15.088 1.00 96.12 120 PHE A O 1
ATOM 978 N N . GLN A 1 121 ? -4.143 1.220 -16.606 1.00 95.81 121 GLN A N 1
ATOM 979 C CA . GLN A 1 121 ? -3.993 2.333 -15.673 1.00 95.81 121 GLN A CA 1
ATOM 980 C C . GLN A 1 121 ? -5.317 2.704 -14.996 1.00 95.81 121 GLN A C 1
ATOM 982 O O . GLN A 1 121 ? -5.325 3.088 -13.823 1.00 95.81 121 GLN A O 1
ATOM 987 N N . LEU A 1 122 ? -6.449 2.498 -15.687 1.00 96.75 122 LEU A N 1
ATOM 988 C CA . LEU A 1 122 ? -7.793 2.699 -15.136 1.00 96.75 122 LEU A CA 1
ATOM 989 C C . LEU A 1 122 ? -8.098 1.759 -13.964 1.00 96.75 122 LEU A C 1
ATOM 991 O O . LEU A 1 122 ? -8.950 2.072 -13.136 1.00 96.75 122 LEU A O 1
ATOM 995 N N . TYR A 1 123 ? -7.404 0.625 -13.877 1.00 97.25 123 TYR A N 1
ATOM 996 C CA . TYR A 1 123 ? -7.474 -0.291 -12.746 1.00 97.25 123 TYR A CA 1
ATOM 997 C C . TYR A 1 123 ? -6.377 -0.001 -11.715 1.00 97.25 123 TYR A C 1
ATOM 999 O O . TYR A 1 123 ? -6.674 0.150 -10.529 1.00 97.25 123 TYR A O 1
ATOM 1007 N N . PHE A 1 124 ? -5.114 0.106 -12.139 1.00 97.75 124 PHE A N 1
ATOM 1008 C CA . PHE A 1 124 ? -3.980 0.167 -11.213 1.00 97.75 124 PHE A CA 1
ATOM 1009 C C . PHE A 1 124 ? -3.902 1.465 -10.404 1.00 97.75 124 PHE A C 1
ATOM 1011 O O . PHE A 1 124 ? -3.590 1.410 -9.211 1.00 97.75 124 PHE A O 1
ATOM 1018 N N . ILE A 1 125 ? -4.244 2.610 -11.003 1.00 98.00 125 ILE A N 1
ATOM 1019 C CA . ILE A 1 125 ? -4.259 3.896 -10.296 1.00 98.00 125 ILE A CA 1
ATOM 1020 C C . ILE A 1 125 ? -5.261 3.864 -9.131 1.00 98.00 125 ILE A C 1
ATOM 1022 O O . ILE A 1 125 ? -4.834 4.057 -7.990 1.00 98.00 125 ILE A O 1
ATOM 1026 N N . PRO A 1 126 ? -6.568 3.583 -9.329 1.00 98.38 126 PRO A N 1
ATOM 1027 C CA . PRO A 1 126 ? -7.491 3.505 -8.200 1.00 98.38 126 PRO A CA 1
ATOM 1028 C C . PRO A 1 126 ? -7.141 2.357 -7.245 1.00 98.38 126 PRO A C 1
ATOM 1030 O O . PRO A 1 126 ? -7.266 2.525 -6.032 1.00 98.38 126 PRO A O 1
ATOM 1033 N N . TYR A 1 127 ? -6.651 1.222 -7.756 1.00 98.62 127 TYR A N 1
ATOM 1034 C CA . TYR A 1 127 ? -6.253 0.078 -6.936 1.00 98.62 127 TYR A CA 1
ATOM 1035 C C . TYR A 1 127 ? -5.178 0.439 -5.895 1.00 98.62 127 TYR A C 1
ATOM 1037 O O . TYR A 1 127 ? -5.355 0.157 -4.702 1.00 98.62 127 TYR A O 1
ATOM 1045 N N . TYR A 1 128 ? -4.096 1.101 -6.315 1.00 98.69 128 TYR A N 1
ATOM 1046 C CA . TYR A 1 128 ? -3.048 1.571 -5.403 1.00 98.69 128 TYR A CA 1
ATOM 1047 C C . TYR A 1 128 ? -3.466 2.807 -4.614 1.00 98.69 128 TYR A C 1
ATOM 1049 O O . TYR A 1 128 ? -3.132 2.919 -3.434 1.00 98.69 128 TYR A O 1
ATOM 1057 N N . PHE A 1 129 ? -4.248 3.710 -5.209 1.00 98.81 129 PHE A N 1
ATOM 1058 C CA . PHE A 1 129 ? -4.719 4.888 -4.495 1.00 98.81 129 PHE A CA 1
ATOM 1059 C C . PHE A 1 129 ? -5.512 4.493 -3.242 1.00 98.81 129 PHE A C 1
ATOM 1061 O O . PHE A 1 129 ? -5.226 4.936 -2.122 1.00 98.81 129 PHE A O 1
ATOM 1068 N N . PHE A 1 130 ? -6.501 3.616 -3.421 1.00 98.81 130 PHE A N 1
ATOM 1069 C CA . PHE A 1 130 ? -7.352 3.174 -2.329 1.00 98.81 130 PHE A CA 1
ATOM 1070 C C . PHE A 1 130 ? -6.629 2.252 -1.348 1.00 98.81 130 PHE A C 1
ATOM 1072 O O . PHE A 1 130 ? -7.056 2.191 -0.199 1.00 98.81 130 PHE A O 1
ATOM 1079 N N . SER A 1 131 ? -5.528 1.585 -1.717 1.00 98.69 131 SER A N 1
ATOM 1080 C CA . SER A 1 131 ? -4.780 0.748 -0.766 1.00 98.69 131 SER A CA 1
ATOM 1081 C C . SER A 1 131 ? -4.069 1.582 0.291 1.00 98.69 131 SER A C 1
ATOM 1083 O O . SER A 1 131 ? -4.198 1.302 1.487 1.00 98.69 131 SER A O 1
ATOM 1085 N N . VAL A 1 132 ? -3.409 2.664 -0.126 1.00 98.81 132 VAL A N 1
ATOM 1086 C CA . VAL A 1 132 ? -2.768 3.613 0.790 1.00 98.81 132 VAL A CA 1
ATOM 1087 C C . VAL A 1 132 ? -3.833 4.319 1.630 1.00 98.81 132 VAL A C 1
ATOM 1089 O O . VAL A 1 132 ? -3.724 4.354 2.854 1.00 98.81 132 VAL A O 1
ATOM 1092 N N . VAL A 1 133 ? -4.927 4.796 1.026 1.00 98.88 133 VAL A N 1
ATOM 1093 C CA . VAL A 1 133 ? -6.023 5.420 1.792 1.00 98.88 133 VAL A CA 1
ATOM 1094 C C . VAL A 1 133 ? -6.630 4.436 2.799 1.00 98.88 133 VAL A C 1
ATOM 1096 O O . VAL A 1 133 ? -6.820 4.788 3.964 1.00 98.88 133 VAL A O 1
ATOM 1099 N N . ALA A 1 134 ? -6.887 3.187 2.401 1.00 98.81 134 ALA A N 1
ATOM 1100 C CA . ALA A 1 134 ? -7.425 2.157 3.284 1.00 98.81 134 ALA A CA 1
ATOM 1101 C C . ALA A 1 134 ? -6.486 1.868 4.461 1.00 98.81 134 ALA A C 1
ATOM 1103 O O . ALA A 1 134 ? -6.960 1.754 5.593 1.00 98.81 134 ALA A O 1
ATOM 1104 N N . LEU A 1 135 ? -5.169 1.821 4.234 1.00 98.75 135 LEU A N 1
ATOM 1105 C CA . LEU A 1 135 ? -4.180 1.683 5.303 1.00 98.75 135 LEU A CA 1
ATOM 1106 C C . LEU A 1 135 ? -4.338 2.796 6.343 1.00 98.75 135 LEU A C 1
ATOM 1108 O O . LEU A 1 135 ? -4.512 2.509 7.528 1.00 98.75 135 LEU A O 1
ATOM 1112 N N . PHE A 1 136 ? -4.353 4.057 5.914 1.00 98.75 136 PHE A N 1
ATOM 1113 C CA . PHE A 1 136 ? -4.471 5.191 6.832 1.00 98.75 136 PHE A CA 1
ATOM 1114 C C . PHE A 1 136 ? -5.840 5.262 7.519 1.00 98.75 136 PHE A C 1
ATOM 1116 O O . PHE A 1 136 ? -5.900 5.567 8.707 1.00 98.75 136 PHE A O 1
ATOM 1123 N N . VAL A 1 137 ? -6.936 4.900 6.843 1.00 98.75 137 VAL A N 1
ATOM 1124 C CA . VAL A 1 137 ? -8.264 4.765 7.475 1.00 98.75 137 VAL A CA 1
ATOM 1125 C C . VAL A 1 137 ? -8.263 3.666 8.538 1.00 98.75 137 VAL A C 1
ATOM 1127 O O . VAL A 1 137 ? -8.818 3.846 9.628 1.00 98.75 137 VAL A O 1
ATOM 1130 N N . HIS A 1 138 ? -7.628 2.527 8.254 1.00 98.25 138 HIS A N 1
ATOM 1131 C CA . HIS A 1 138 ? -7.508 1.427 9.206 1.00 98.25 138 HIS A CA 1
ATOM 1132 C C . HIS A 1 138 ? -6.692 1.841 10.439 1.00 98.25 138 HIS A C 1
ATOM 1134 O O . HIS A 1 138 ? -7.128 1.613 11.571 1.00 98.25 138 HIS A O 1
ATOM 1140 N N . LEU A 1 139 ? -5.558 2.518 10.229 1.00 98.00 139 LEU A N 1
ATOM 1141 C CA . LEU A 1 139 ? -4.704 3.046 11.294 1.00 98.00 139 LEU A CA 1
ATOM 1142 C C . LEU A 1 139 ? -5.396 4.143 12.107 1.00 98.00 139 LEU A C 1
ATOM 1144 O O . LEU A 1 139 ? -5.337 4.106 13.332 1.00 98.00 139 LEU A O 1
ATOM 1148 N N . ALA A 1 140 ? -6.101 5.075 11.464 1.00 98.31 140 ALA A N 1
ATOM 1149 C CA . ALA A 1 140 ? -6.866 6.126 12.135 1.00 98.31 140 ALA A CA 1
ATOM 1150 C C . ALA A 1 140 ? -7.940 5.541 13.062 1.00 98.31 140 ALA A C 1
ATOM 1152 O O . ALA A 1 140 ? -8.116 5.991 14.196 1.00 98.31 140 ALA A O 1
ATOM 1153 N N . SER A 1 141 ? -8.628 4.497 12.598 1.00 97.62 141 SER A N 1
ATOM 1154 C CA . SER A 1 141 ? -9.654 3.805 13.379 1.00 97.62 141 SER A CA 1
ATOM 1155 C C . SER A 1 141 ? -9.046 3.035 14.554 1.00 97.62 141 SER A C 1
ATOM 1157 O O . SER A 1 141 ? -9.540 3.135 15.679 1.00 97.62 141 SER A O 1
ATOM 1159 N N . ALA A 1 142 ? -7.926 2.339 14.326 1.00 95.56 142 ALA A N 1
ATOM 1160 C CA . ALA A 1 142 ? -7.178 1.657 15.377 1.00 95.56 142 ALA A CA 1
ATOM 1161 C C . ALA A 1 142 ? -6.635 2.645 16.423 1.00 95.56 142 ALA A C 1
ATOM 1163 O O . ALA A 1 142 ? -6.807 2.417 17.618 1.00 95.56 142 ALA A O 1
ATOM 1164 N N . PHE A 1 143 ? -6.056 3.769 15.995 1.00 96.94 143 PHE A N 1
ATOM 1165 C CA . PHE A 1 143 ? -5.605 4.853 16.868 1.00 96.94 143 PHE A CA 1
ATOM 1166 C C . PHE A 1 143 ? -6.756 5.388 17.722 1.00 96.94 143 PHE A C 1
ATOM 1168 O O . PHE A 1 143 ? -6.633 5.464 18.945 1.00 96.94 143 PHE A O 1
ATOM 1175 N N . ASN A 1 144 ? -7.899 5.699 17.102 1.00 96.50 144 ASN A N 1
ATOM 1176 C CA . ASN A 1 144 ? -9.081 6.185 17.807 1.00 96.50 144 ASN A CA 1
ATOM 1177 C C . ASN A 1 144 ? -9.612 5.162 18.830 1.00 96.50 144 ASN A C 1
ATOM 1179 O O . ASN A 1 144 ? -10.108 5.537 19.887 1.00 96.50 144 ASN A O 1
ATOM 1183 N N . TRP A 1 145 ? -9.500 3.864 18.556 1.00 94.38 145 TRP A N 1
ATOM 1184 C CA . TRP A 1 145 ? -9.883 2.837 19.523 1.00 94.38 145 TRP A CA 1
ATOM 1185 C C . TRP A 1 145 ? -8.865 2.680 20.661 1.00 94.38 145 TRP A C 1
ATOM 1187 O O . TRP A 1 145 ? -9.244 2.608 21.831 1.00 94.38 145 TRP A O 1
ATOM 1197 N N . LEU A 1 146 ? -7.572 2.613 20.340 1.00 95.56 146 LEU A N 1
ATOM 1198 C CA . LEU A 1 146 ? -6.496 2.343 21.300 1.00 95.56 146 LEU A CA 1
ATOM 1199 C C . LEU A 1 146 ? -6.251 3.509 22.262 1.00 95.56 146 LEU A C 1
ATOM 1201 O O . LEU A 1 146 ? -5.898 3.281 23.412 1.00 95.56 146 LEU A O 1
ATOM 1205 N N . SER A 1 147 ? -6.485 4.745 21.825 1.00 96.44 147 SER A N 1
ATOM 1206 C CA . SER A 1 147 ? -6.283 5.949 22.643 1.00 96.44 147 SER A CA 1
ATOM 1207 C C . SER A 1 147 ? -7.511 6.364 23.462 1.00 96.44 147 SER A C 1
ATOM 1209 O O . SER A 1 147 ? -7.529 7.447 24.045 1.00 96.44 147 SER A O 1
ATOM 1211 N N . ARG A 1 148 ? -8.562 5.532 23.512 1.00 94.94 148 ARG A N 1
ATOM 1212 C CA . ARG A 1 148 ? -9.867 5.929 24.064 1.00 94.94 148 ARG A CA 1
ATOM 1213 C C . ARG A 1 148 ? -9.901 6.268 25.544 1.00 94.94 148 ARG A C 1
ATOM 1215 O O . ARG A 1 148 ? -10.711 7.102 25.925 1.00 94.94 148 ARG A O 1
ATOM 1222 N N . ASP A 1 149 ? -9.009 5.664 26.312 1.00 96.19 149 ASP A N 1
ATOM 1223 C CA . ASP A 1 149 ? -8.904 5.876 27.754 1.00 96.19 149 ASP A CA 1
ATOM 1224 C C . ASP A 1 149 ? -7.843 6.947 28.093 1.00 96.19 149 ASP A C 1
ATOM 1226 O O . ASP A 1 149 ? -7.679 7.317 29.249 1.00 96.19 149 ASP A O 1
ATOM 1230 N N . LEU A 1 150 ? -7.121 7.456 27.082 1.00 96.06 150 LEU A N 1
ATOM 1231 C CA . LEU A 1 150 ? -5.984 8.375 27.236 1.00 96.06 150 LEU A CA 1
ATOM 1232 C C . LEU A 1 150 ? -6.259 9.778 26.678 1.00 96.06 150 LEU A C 1
ATOM 1234 O O . LEU A 1 150 ? -5.712 10.760 27.172 1.00 96.06 150 LEU A O 1
ATOM 1238 N N . ILE A 1 151 ? -7.072 9.883 25.622 1.00 96.06 151 ILE A N 1
ATOM 1239 C CA . ILE A 1 151 ? -7.319 11.128 24.886 1.00 96.06 151 ILE A CA 1
ATOM 1240 C C . ILE A 1 151 ? -8.821 11.412 24.849 1.00 96.06 151 ILE A C 1
ATOM 1242 O O . ILE A 1 151 ? -9.626 10.545 24.508 1.00 96.06 151 ILE A O 1
ATOM 1246 N N . GLN A 1 152 ? -9.196 12.664 25.123 1.00 96.69 152 GLN A N 1
ATOM 1247 C CA . GLN A 1 152 ? -10.582 13.124 25.025 1.00 96.69 152 GLN A CA 1
ATOM 1248 C C . GLN A 1 152 ? -11.169 12.872 23.625 1.00 96.69 152 GLN A C 1
ATOM 1250 O O . GLN A 1 152 ? -10.524 13.121 22.602 1.00 96.69 152 GLN A O 1
ATOM 1255 N N . GLN A 1 153 ? -12.432 12.442 23.576 1.00 94.38 153 GLN A N 1
ATOM 1256 C CA . GLN A 1 153 ? -13.108 12.005 22.348 1.00 94.38 153 GLN A CA 1
ATOM 1257 C C . GLN A 1 153 ? -13.034 13.023 21.197 1.00 94.38 153 GLN A C 1
ATOM 1259 O O . GLN A 1 153 ? -12.792 12.630 20.052 1.00 94.38 153 GLN A O 1
ATOM 1264 N N . ALA A 1 154 ? -13.225 14.316 21.480 1.00 95.56 154 ALA A N 1
ATOM 1265 C CA . ALA A 1 154 ? -13.200 15.364 20.460 1.00 95.56 154 ALA A CA 1
ATOM 1266 C C . ALA A 1 154 ? -11.815 15.498 19.802 1.00 95.56 154 ALA A C 1
ATOM 1268 O O . ALA A 1 154 ? -11.714 15.529 18.575 1.00 95.56 154 ALA A O 1
ATOM 1269 N N . LEU A 1 155 ? -10.746 15.522 20.605 1.00 96.81 155 LEU A N 1
ATOM 1270 C CA . LEU A 1 155 ? -9.371 15.597 20.106 1.00 96.81 155 LEU A CA 1
ATOM 1271 C C . LEU A 1 155 ? -8.994 14.327 19.340 1.00 96.81 155 LEU A C 1
ATOM 1273 O O . LEU A 1 155 ? -8.485 14.401 18.226 1.00 96.81 155 LEU A O 1
ATOM 1277 N N . ARG A 1 156 ? -9.321 13.160 19.896 1.00 95.62 156 ARG A N 1
ATOM 1278 C CA . ARG A 1 156 ? -9.056 11.859 19.280 1.00 95.62 156 ARG A CA 1
ATOM 1279 C C . ARG A 1 156 ? -9.691 11.719 17.895 1.00 95.62 156 ARG A C 1
ATOM 1281 O O . ARG A 1 156 ? -9.041 11.252 16.965 1.00 95.62 156 ARG A O 1
ATOM 1288 N N . THR A 1 157 ? -10.932 12.182 17.746 1.00 95.25 157 THR A N 1
ATOM 1289 C CA . THR A 1 157 ? -11.653 12.166 16.463 1.00 95.25 157 THR A CA 1
ATOM 1290 C C . THR A 1 157 ? -10.999 13.104 15.443 1.00 95.25 157 THR A C 1
ATOM 1292 O O . THR A 1 157 ? -10.808 12.717 14.293 1.00 95.25 157 THR A O 1
ATOM 1295 N N . LYS A 1 158 ? -10.588 14.314 15.858 1.00 97.25 158 LYS A N 1
ATOM 1296 C CA . LYS A 1 158 ? -9.846 15.249 14.991 1.00 97.25 158 LYS A CA 1
ATOM 1297 C C . LYS A 1 158 ? -8.519 14.653 14.515 1.00 97.25 158 LYS A C 1
ATOM 1299 O O . LYS A 1 158 ? -8.215 14.718 13.329 1.00 97.25 158 LYS A O 1
ATOM 1304 N N . LEU A 1 159 ? -7.760 14.035 15.420 1.00 98.12 159 LEU A N 1
ATOM 1305 C CA . LEU A 1 159 ? -6.496 13.374 15.090 1.00 98.12 159 LEU A CA 1
ATOM 1306 C C . LEU A 1 159 ? -6.700 12.180 14.147 1.00 98.12 159 LEU A C 1
ATOM 1308 O O . LEU A 1 159 ? -5.928 12.013 13.210 1.00 98.12 159 LEU A O 1
ATOM 1312 N N . ALA A 1 160 ? -7.764 11.392 14.330 1.00 98.00 160 ALA A N 1
ATOM 1313 C CA . ALA A 1 160 ? -8.104 10.315 13.403 1.00 98.00 160 ALA A CA 1
ATOM 1314 C C . ALA A 1 160 ? -8.359 10.847 11.981 1.00 98.00 160 ALA A C 1
ATOM 1316 O O . ALA A 1 160 ? -7.818 10.305 11.020 1.00 98.00 160 ALA A O 1
ATOM 1317 N N . TYR A 1 161 ? -9.109 11.944 11.832 1.00 97.75 161 TYR A N 1
ATOM 1318 C CA . TYR A 1 161 ? -9.312 12.565 10.518 1.00 97.75 161 TYR A CA 1
ATOM 1319 C C . TYR A 1 161 ? -8.036 13.170 9.930 1.00 97.75 161 TYR A C 1
ATOM 1321 O O . TYR A 1 161 ? -7.838 13.082 8.721 1.00 97.75 161 TYR A O 1
ATOM 1329 N N . LEU A 1 162 ? -7.144 13.714 10.761 1.00 98.50 162 LEU A N 1
ATOM 1330 C CA . LEU A 1 162 ? -5.831 14.174 10.308 1.00 98.50 162 LEU A CA 1
ATOM 1331 C C . LEU A 1 162 ? -4.991 13.016 9.744 1.00 98.50 162 LEU A C 1
ATOM 1333 O O . LEU A 1 162 ? -4.394 13.168 8.683 1.00 98.50 162 LEU A O 1
ATOM 1337 N N . ILE A 1 163 ? -4.990 11.848 10.399 1.00 98.62 163 ILE A N 1
ATOM 1338 C CA . ILE A 1 163 ? -4.309 10.643 9.894 1.00 98.62 163 ILE A CA 1
ATOM 1339 C C . ILE A 1 163 ? -4.871 10.250 8.520 1.00 98.62 163 ILE A C 1
ATOM 1341 O O . ILE A 1 163 ? -4.105 9.999 7.593 1.00 98.62 163 ILE A O 1
ATOM 1345 N N . VAL A 1 164 ? -6.199 10.244 8.356 1.00 98.69 164 VAL A N 1
ATOM 1346 C CA . VAL A 1 164 ? -6.833 9.945 7.058 1.00 98.69 164 VAL A CA 1
ATOM 1347 C C . VAL A 1 164 ? -6.429 10.962 5.992 1.00 98.69 164 VAL A C 1
ATOM 1349 O O . VAL A 1 164 ? -6.079 10.574 4.880 1.00 98.69 164 VAL A O 1
ATOM 1352 N N . PHE A 1 165 ? -6.441 12.252 6.328 1.00 98.69 165 PHE A N 1
ATOM 1353 C CA . PHE A 1 165 ? -6.058 13.322 5.409 1.00 98.69 165 PHE A CA 1
ATOM 1354 C C . PHE A 1 165 ? -4.606 13.186 4.931 1.00 98.69 165 PHE A C 1
ATOM 1356 O O . PHE A 1 165 ? -4.349 13.280 3.733 1.00 98.69 165 PHE A O 1
ATOM 1363 N N . ILE A 1 166 ? -3.673 12.878 5.839 1.00 98.62 166 ILE A N 1
ATOM 1364 C CA . ILE A 1 166 ? -2.274 12.587 5.488 1.00 98.62 166 ILE A CA 1
ATOM 1365 C C . ILE A 1 166 ? -2.195 11.398 4.524 1.00 98.62 166 ILE A C 1
ATOM 1367 O O . ILE A 1 166 ? -1.455 11.458 3.545 1.00 98.62 166 ILE A O 1
ATOM 1371 N N . GLY A 1 167 ? -2.985 10.346 4.756 1.00 98.62 167 GLY A N 1
ATOM 1372 C CA . GLY A 1 167 ? -3.051 9.189 3.862 1.00 98.62 167 GLY A CA 1
ATOM 1373 C C . GLY A 1 167 ? -3.534 9.528 2.454 1.00 98.62 167 GLY A C 1
ATOM 1374 O O . GLY A 1 167 ? -2.977 9.026 1.482 1.00 98.62 167 GLY A O 1
ATOM 1375 N N . ILE A 1 168 ? -4.529 10.411 2.333 1.00 98.81 168 ILE A N 1
ATOM 1376 C CA . ILE A 1 168 ? -5.017 10.898 1.035 1.00 98.81 168 ILE A CA 1
ATOM 1377 C C . ILE A 1 168 ? -3.926 11.698 0.323 1.00 98.81 168 ILE A C 1
ATOM 1379 O O . ILE A 1 168 ? -3.641 11.416 -0.836 1.00 98.81 168 ILE A O 1
ATOM 1383 N N . LEU A 1 169 ? -3.284 12.649 1.011 1.00 98.75 169 LEU A N 1
ATOM 1384 C CA . LEU A 1 169 ? -2.194 13.435 0.427 1.00 98.75 169 LEU A CA 1
ATOM 1385 C C . LEU A 1 169 ? -1.041 12.543 -0.037 1.00 98.75 169 LEU A C 1
ATOM 1387 O O . LEU A 1 169 ? -0.573 12.682 -1.162 1.00 98.75 169 LEU A O 1
ATOM 1391 N N . MET A 1 170 ? -0.617 11.598 0.805 1.00 98.69 170 MET A N 1
ATOM 1392 C CA . MET A 1 170 ? 0.444 10.652 0.470 1.00 98.69 170 MET A CA 1
ATOM 1393 C C . MET A 1 170 ? 0.072 9.803 -0.746 1.00 98.69 170 MET A C 1
ATOM 1395 O O . MET A 1 170 ? 0.876 9.670 -1.662 1.00 98.69 170 MET A O 1
ATOM 1399 N N . SER A 1 171 ? -1.148 9.266 -0.776 1.00 98.69 171 SER A N 1
ATOM 1400 C CA . SER A 1 171 ? -1.625 8.443 -1.885 1.00 98.69 171 SER A CA 1
ATOM 1401 C C . SER A 1 171 ? -1.661 9.223 -3.201 1.00 98.69 171 SER A C 1
ATOM 1403 O O . SER A 1 171 ? -1.115 8.762 -4.200 1.00 98.69 171 SER A O 1
ATOM 1405 N N . THR A 1 172 ? -2.201 10.446 -3.194 1.00 98.69 172 THR A N 1
ATOM 1406 C CA . THR A 1 172 ? -2.192 11.336 -4.365 1.00 98.69 172 THR A CA 1
ATOM 1407 C C . THR A 1 172 ? -0.770 11.606 -4.851 1.00 98.69 172 THR A C 1
ATOM 1409 O O . THR A 1 172 ? -0.489 11.439 -6.035 1.00 98.69 172 THR A O 1
ATOM 1412 N N . THR A 1 173 ? 0.145 11.968 -3.948 1.00 98.50 173 THR A N 1
ATOM 1413 C CA . THR A 1 173 ? 1.551 12.228 -4.287 1.00 98.50 173 THR A CA 1
ATOM 1414 C C . THR A 1 173 ? 2.226 11.007 -4.910 1.00 98.50 173 THR A C 1
ATOM 1416 O O . THR A 1 173 ? 2.921 11.145 -5.915 1.00 98.50 173 THR A O 1
ATOM 1419 N N . LEU A 1 174 ? 1.989 9.808 -4.368 1.00 98.44 174 LEU A N 1
ATOM 1420 C CA . LEU A 1 174 ? 2.520 8.564 -4.929 1.00 98.44 174 LEU A CA 1
ATOM 1421 C C . LEU A 1 174 ? 1.950 8.277 -6.320 1.00 98.44 174 LEU A C 1
ATOM 1423 O O . LEU A 1 174 ? 2.711 7.934 -7.217 1.00 98.44 174 LEU A O 1
ATOM 1427 N N . MET A 1 175 ? 0.640 8.456 -6.530 1.00 98.38 175 MET A N 1
ATOM 1428 C CA . MET A 1 175 ? 0.033 8.234 -7.847 1.00 98.38 175 MET A CA 1
ATOM 1429 C C . MET A 1 175 ? 0.602 9.195 -8.892 1.00 98.38 175 MET A C 1
ATOM 1431 O O . MET A 1 175 ? 0.903 8.764 -10.001 1.00 98.38 175 MET A O 1
ATOM 1435 N N . LEU A 1 176 ? 0.804 10.470 -8.541 1.00 98.06 176 LEU A N 1
ATOM 1436 C CA . LEU A 1 176 ? 1.455 11.442 -9.424 1.00 98.06 176 LEU A CA 1
ATOM 1437 C C . LEU A 1 176 ? 2.900 11.026 -9.741 1.00 98.06 176 LEU A C 1
ATOM 1439 O O . LEU A 1 176 ? 3.303 11.051 -10.901 1.00 98.06 176 LEU A O 1
ATOM 1443 N N . GLY A 1 177 ? 3.657 10.576 -8.737 1.00 98.00 177 GLY A N 1
ATOM 1444 C CA . GLY A 1 177 ? 5.020 10.084 -8.939 1.00 98.00 177 GLY A CA 1
ATOM 1445 C C . GLY A 1 177 ? 5.100 8.851 -9.834 1.00 98.00 177 GLY A C 1
ATOM 1446 O O . GLY A 1 177 ? 5.896 8.829 -10.765 1.00 98.00 177 GLY A O 1
ATOM 1447 N N . PHE A 1 178 ? 4.232 7.861 -9.627 1.00 97.88 178 PHE A N 1
ATOM 1448 C CA . PHE A 1 178 ? 4.185 6.649 -10.453 1.00 97.88 178 PHE A CA 1
ATOM 1449 C C . PHE A 1 178 ? 3.726 6.910 -11.894 1.00 97.88 178 PHE A C 1
ATOM 1451 O O . PHE A 1 178 ? 4.132 6.185 -12.799 1.00 97.88 178 PHE A O 1
ATOM 1458 N N . ASN A 1 179 ? 2.936 7.963 -12.124 1.00 95.88 179 ASN A N 1
ATOM 1459 C CA . ASN A 1 179 ? 2.569 8.429 -13.466 1.00 95.88 179 ASN A CA 1
ATOM 1460 C C . ASN A 1 179 ? 3.668 9.274 -14.143 1.00 95.88 179 ASN A C 1
ATOM 1462 O O . ASN A 1 179 ? 3.460 9.756 -15.250 1.00 95.88 179 ASN A O 1
ATOM 1466 N N . GLY A 1 180 ? 4.822 9.481 -13.501 1.00 95.44 180 GLY A N 1
ATOM 1467 C CA . GLY A 1 180 ? 5.939 10.220 -14.092 1.00 95.44 180 GLY A CA 1
ATOM 1468 C C . GLY A 1 180 ? 5.808 11.745 -14.033 1.00 95.44 180 GLY A C 1
ATOM 1469 O O . GLY A 1 180 ? 6.527 12.447 -14.730 1.00 95.44 180 GLY A O 1
ATOM 1470 N N . VAL A 1 181 ? 4.933 12.296 -13.181 1.00 96.12 181 VAL A N 1
ATOM 1471 C CA . VAL A 1 181 ? 4.740 13.760 -13.075 1.00 96.12 181 VAL A CA 1
ATOM 1472 C C . VAL A 1 181 ? 6.005 14.490 -12.602 1.00 96.12 181 VAL A C 1
ATOM 1474 O O . VAL A 1 181 ? 6.216 15.646 -12.959 1.00 96.12 181 VAL A O 1
ATOM 1477 N N . PHE A 1 182 ? 6.843 13.839 -11.789 1.00 93.31 182 PHE A N 1
ATOM 1478 C CA . PHE A 1 182 ? 8.062 14.441 -11.226 1.00 93.31 182 PHE A CA 1
ATOM 1479 C C . PHE A 1 182 ? 9.346 14.057 -11.973 1.00 93.31 182 PHE A C 1
ATOM 1481 O O . PHE A 1 182 ? 10.359 14.738 -11.835 1.00 93.31 182 PHE A O 1
ATOM 1488 N N . SER A 1 183 ? 9.318 12.972 -12.745 1.00 92.00 183 SER A N 1
ATOM 1489 C CA . SER A 1 183 ? 10.458 12.461 -13.505 1.00 92.00 183 SER A CA 1
ATOM 1490 C C . SER A 1 183 ? 9.951 11.541 -14.605 1.00 92.00 183 SER A C 1
ATOM 1492 O O . SER A 1 183 ? 9.068 10.730 -14.325 1.00 92.00 183 SER A O 1
ATOM 1494 N N . ASP A 1 184 ? 10.543 11.601 -15.796 1.00 92.50 184 ASP A N 1
ATOM 1495 C CA . ASP A 1 184 ? 10.187 10.694 -16.887 1.00 92.50 184 ASP A CA 1
ATOM 1496 C C . ASP A 1 184 ? 10.429 9.232 -16.492 1.00 92.50 184 ASP A C 1
ATOM 1498 O O . ASP A 1 184 ? 11.471 8.870 -15.936 1.00 92.50 184 ASP A O 1
ATOM 1502 N N . ILE A 1 185 ? 9.448 8.383 -16.792 1.00 96.25 185 ILE A N 1
ATOM 1503 C CA . ILE A 1 185 ? 9.489 6.947 -16.529 1.00 96.25 185 ILE A CA 1
ATOM 1504 C C . ILE A 1 185 ? 9.248 6.235 -17.852 1.00 96.25 185 ILE A C 1
ATOM 1506 O O . ILE A 1 185 ? 8.169 6.326 -18.427 1.00 96.25 185 ILE A O 1
ATOM 1510 N N . VAL A 1 186 ? 10.254 5.496 -18.311 1.00 95.50 186 VAL A N 1
ATOM 1511 C CA . VAL A 1 186 ? 10.124 4.585 -19.449 1.00 95.50 186 VAL A CA 1
ATOM 1512 C C . VAL A 1 186 ? 10.111 3.169 -18.898 1.00 95.50 186 VAL A C 1
ATOM 1514 O O . VAL A 1 186 ? 11.076 2.750 -18.260 1.00 95.50 186 VAL A O 1
ATOM 1517 N N . ILE A 1 187 ? 9.010 2.450 -19.112 1.00 97.00 187 ILE A N 1
ATOM 1518 C CA . ILE A 1 187 ? 8.882 1.053 -18.696 1.00 97.00 187 ILE A CA 1
ATOM 1519 C C . ILE A 1 187 ? 9.653 0.167 -19.686 1.00 97.00 187 ILE A C 1
ATOM 1521 O O . ILE A 1 187 ? 9.352 0.208 -20.880 1.00 97.00 187 ILE A O 1
ATOM 1525 N N . PRO A 1 188 ? 10.641 -0.628 -19.233 1.00 96.94 188 PRO A N 1
ATOM 1526 C CA . PRO A 1 188 ? 11.314 -1.587 -20.102 1.00 96.94 188 PRO A CA 1
ATOM 1527 C C . PRO A 1 188 ? 10.332 -2.639 -20.632 1.00 96.94 188 PRO A C 1
ATOM 1529 O O . PRO A 1 188 ? 9.418 -3.059 -19.920 1.00 96.94 188 PRO A O 1
ATOM 1532 N N . SER A 1 189 ? 10.547 -3.094 -21.868 1.00 95.31 189 SER A N 1
ATOM 1533 C CA . SER A 1 189 ? 9.605 -3.966 -22.587 1.00 95.31 189 SER A CA 1
ATOM 1534 C C . SER A 1 189 ? 9.319 -5.292 -21.879 1.00 95.31 189 SER A C 1
ATOM 1536 O O . SER A 1 189 ? 8.205 -5.801 -21.953 1.00 95.31 189 SER A O 1
ATOM 1538 N N . GLU A 1 190 ? 10.291 -5.834 -21.143 1.00 95.75 190 GLU A N 1
ATOM 1539 C CA . GLU A 1 190 ? 10.116 -7.054 -20.342 1.00 95.75 190 GLU A CA 1
ATOM 1540 C C . GLU A 1 190 ? 9.013 -6.922 -19.276 1.00 95.75 190 GLU A C 1
ATOM 1542 O O . GLU A 1 190 ? 8.346 -7.905 -18.960 1.00 95.75 190 GLU A O 1
ATOM 1547 N N . TYR A 1 191 ? 8.766 -5.710 -18.763 1.00 96.69 191 TYR A N 1
ATOM 1548 C CA . TYR A 1 191 ? 7.706 -5.456 -17.785 1.00 96.69 191 TYR A CA 1
ATOM 1549 C C . TYR A 1 191 ? 6.362 -5.140 -18.433 1.00 96.69 191 TYR A C 1
ATOM 1551 O O . TYR A 1 191 ? 5.335 -5.407 -17.818 1.00 96.69 191 TYR A O 1
ATOM 1559 N N . SER A 1 192 ? 6.334 -4.557 -19.636 1.00 92.88 192 SER A N 1
ATOM 1560 C CA . SER A 1 192 ? 5.076 -4.293 -20.348 1.00 92.88 192 SER A CA 1
ATOM 1561 C C . SER A 1 192 ? 4.515 -5.548 -21.018 1.00 92.88 192 SER A C 1
ATOM 1563 O O . SER A 1 192 ? 3.301 -5.684 -21.113 1.00 92.88 192 SER A O 1
ATOM 1565 N N . ALA A 1 193 ? 5.375 -6.500 -21.398 1.00 92.44 193 ALA A N 1
ATOM 1566 C CA . ALA A 1 193 ? 4.986 -7.753 -22.049 1.00 92.44 193 ALA A CA 1
ATOM 1567 C C . ALA A 1 193 ? 4.008 -8.617 -21.226 1.00 92.44 193 ALA A C 1
ATOM 1569 O O . ALA A 1 193 ? 3.320 -9.462 -21.784 1.00 92.44 193 ALA A O 1
ATOM 1570 N N . ILE A 1 194 ? 3.899 -8.407 -19.907 1.00 91.25 194 ILE A N 1
ATOM 1571 C CA . ILE A 1 194 ? 2.917 -9.113 -19.060 1.00 91.25 194 ILE A CA 1
ATOM 1572 C C . ILE A 1 194 ? 1.463 -8.662 -19.301 1.00 91.25 194 ILE A C 1
ATOM 1574 O O . ILE A 1 194 ? 0.545 -9.251 -18.730 1.00 91.25 194 ILE A O 1
ATOM 1578 N N . TYR A 1 195 ? 1.262 -7.598 -20.083 1.00 89.56 195 TYR A N 1
ATOM 1579 C CA . TYR A 1 195 ? -0.039 -7.000 -20.399 1.00 89.56 195 TYR A CA 1
ATOM 1580 C C . TYR A 1 195 ? -0.465 -7.198 -21.864 1.00 89.56 195 TYR A C 1
ATOM 1582 O O . TYR A 1 195 ? -1.529 -6.704 -22.244 1.00 89.56 195 TYR A O 1
ATOM 1590 N N . GLU A 1 196 ? 0.350 -7.889 -22.665 1.00 83.69 196 GLU A N 1
ATOM 1591 C CA . GLU A 1 196 ? 0.065 -8.279 -24.057 1.00 83.69 196 GLU A CA 1
ATOM 1592 C C . GLU A 1 196 ? -0.657 -9.635 -24.122 1.00 83.69 196 GLU A C 1
ATOM 1594 O O . GLU A 1 196 ? -1.586 -9.761 -24.955 1.00 83.69 196 GLU A O 1
#

Secondary structure (DSSP, 8-state):
-HHHHHHHHHHHHHHHHHGGGG-HHHHHHHHHHHHHHHTSHHHHHHHHHHHHHHHHHHHHHHHHTTT---SHHHHHHHHHHHHHHHHHHHHHHHHHHHHHTS----SHHHHHGGGSSTTTHHHHHHHHHHHHHHHHHHHHHHHHHHTTTTS-HHHHHHHHHHHHHHHHHHHHHHHHHHTTSSS-----HHHHGGG-

Foldseek 3Di:
DLCVLLVVVVVLVLVLLLLLLVNQVSSVVSVVVCCVPCVDPVNVVSNVVSLVCLLVVLVVCLVVCPPVDDDPLSVLLNVLSPLLSVLCCVVVVQLCCCVPPLVHDCGLLLLLLLCVDPPSVVPSLVSQLSNLLSVLSNVLSVQLVVCVVPDDNVVSNVVSVVSSVVSNVSSVSSSCSSNQVNHDDDRPPSSNVVVD

pLDDT: mean 96.34, std 2.87, range [80.5, 98.88]